Protein AF-A0A1B6H9V1-F1 (afdb_monomer)

Organism: NCBI:txid320908

Secondary structure (DSSP, 8-state):
-EEE-TTS-EEEEEE-SS-EEEEE-SS--S-SSS---EEEEEE---TTT---EEEEEETTEEEEEEE-----TTSPPS---SSS------------------------------S----TTSS-------SSTTEEEE-TT-HHHHH-S-----S----EEEESSPPPHHHHHHHHHT-TT--GGG-TTT-HHHHHHHTTEEEEE-GGGEETTEEE--STT---EEE--S--PPPPPHHHHGGGGT-GGGGTHHHHTTTTSSS---GGGGS------------S-----PPPTHHHHHHHTTSHHHHHHHHHHHHHTT-HHHHHHHHHTTHHHHHHHHHT-

pLDDT: mean 74.35, std 20.26, range [26.72, 96.31]

InterPro domains:
  IPR031570 Neurobeachin/BDCP, DUF4704 [PF15787] (231-340)
  IPR050865 BEACH Domain-Containing [PTHR13743] (9-341)

Solvent-accessible surface area (backbone atoms only — not comparable to full-atom values): 22050 Å² total; per-residue (Å²): 93,72,50,69,39,93,81,18,30,45,35,42,34,48,79,49,100,79,33,26,38,36,36,52,46,73,100,50,62,76,74,73,87,66,91,80,45,81,45,82,35,68,42,80,42,60,80,92,85,50,65,27,33,40,38,34,27,50,66,47,37,82,68,41,77,40,50,44,88,73,79,70,83,86,55,88,79,91,79,87,67,79,67,46,74,68,79,70,78,75,76,78,80,88,74,93,77,97,73,88,78,90,81,81,86,78,83,85,76,78,80,90,73,81,89,75,86,75,75,82,84,74,66,88,64,91,66,76,76,60,80,23,95,55,36,46,82,38,65,64,88,49,57,46,79,76,61,44,74,87,70,63,75,84,80,88,75,53,66,46,78,40,59,81,60,66,75,52,71,65,59,44,30,54,53,42,75,53,41,66,79,56,58,56,61,76,39,76,88,80,37,74,67,34,45,61,51,39,75,37,38,69,38,26,41,43,68,90,52,49,55,95,46,38,30,54,35,68,21,91,76,54,81,58,76,48,70,54,89,64,88,85,77,84,86,70,55,70,64,59,51,37,53,80,76,64,30,71,65,70,56,55,63,62,62,66,68,62,82,75,67,98,62,79,84,78,60,66,84,76,50,85,74,80,75,78,77,79,89,72,95,76,90,82,85,82,80,82,77,75,79,74,71,74,70,56,48,68,58,37,62,71,37,67,68,50,37,51,53,50,50,50,50,57,46,35,57,99,27,67,67,37,45,51,50,35,59,76,66,47,36,64,62,52,50,52,55,63,74,69,108

Sequence (341 aa):
EAFVSSQGALVVGVTTKKEFLAATVPDLTLLDSLWHCLDLCYMAARRPFGHNQLSVFIDGHQKLVAAMKFPALTEPFVLCTVGAAAARNYQPNQTRSDKSPSGIMERGIFPSIISQVPNYFSLPLRSSTPLDPHVKNFPPGIQDTIFGPPSSLQGQLGLICLFHEALQQHQIKTLFDAGPNCRLLFSPEDNAEMLVMNSKLVWCFAPAACWDGSCLDLAATNKFSAQALARQCHTRTIKDVINGIGGVQVLFPLLECVEGEGEGPDLSVFSPHPSTPSHTHQDMSEWAVLPSSSLSEKKLEQNPVSCMLLLLRNMLSSSPVNQEQLIKNNGIAILGALLSK

Foldseek 3Di:
DWDQFPQQWIWDWADDPFWIKIFTQPDDHNPPPDDKDWDWFWAPFDPDPGAIWIWIDILLHTRDIFRDDHDDPVDDDPDDDDQFPDPPPPPPDPDDDDDDDDDDDDPPDDPPDDDDDPPPVPDVDVDDDGRGPRMDIDGPPCCCVVRNDDDGDPDDAAKDFDFPHGDDSVVSNVVSVCPRDNPVLVVVPPDPVSVVRLVRTPFMWGLVQDDPQKTFTPRPVSPDIGGHPDDDDDDDDPLVVCVVVPALLVLVVLLVVLPPDDDAQPCVLVDPDPPDDDDDDDDDDDPPDDPDDPVSVVVLCVGSLSVSVVVSVVSPVPRVPRVVSCVVVVVVVSNVVSSVD

Structure (mmCIF, N/CA/C/O backbone):
data_AF-A0A1B6H9V1-F1
#
_entry.id   AF-A0A1B6H9V1-F1
#
loop_
_atom_site.group_PDB
_atom_site.id
_atom_site.type_symbol
_atom_site.label_atom_id
_atom_site.label_alt_id
_atom_site.label_comp_id
_atom_site.label_asym_id
_atom_site.label_entity_id
_atom_site.label_seq_id
_atom_site.pdbx_PDB_ins_code
_atom_site.Cartn_x
_atom_site.Cartn_y
_atom_site.Cartn_z
_atom_site.occupancy
_atom_site.B_iso_or_equiv
_atom_site.auth_seq_id
_atom_site.auth_comp_id
_atom_site.auth_asym_id
_atom_site.auth_atom_id
_atom_site.pdbx_PDB_model_num
ATOM 1 N N . GLU A 1 1 ? 3.918 -2.379 -15.335 1.00 82.19 1 GLU A N 1
ATOM 2 C CA . GLU A 1 1 ? 3.056 -3.304 -14.569 1.00 82.19 1 GLU A CA 1
ATOM 3 C C . GLU A 1 1 ? 3.826 -3.781 -13.346 1.00 82.19 1 GLU A C 1
ATOM 5 O O . GLU A 1 1 ? 5.038 -3.923 -13.436 1.00 82.19 1 GLU A O 1
ATOM 10 N N . ALA A 1 2 ? 3.165 -4.001 -12.215 1.00 87.69 2 ALA A N 1
ATOM 11 C CA . ALA A 1 2 ? 3.768 -4.639 -11.048 1.00 87.69 2 ALA A CA 1
ATOM 12 C C . ALA A 1 2 ? 2.708 -5.488 -10.345 1.00 87.69 2 ALA A C 1
ATOM 14 O O . ALA A 1 2 ? 1.566 -5.046 -10.215 1.00 87.69 2 ALA A O 1
ATOM 15 N N . PHE A 1 3 ? 3.061 -6.708 -9.951 1.00 87.44 3 PHE A N 1
ATOM 16 C CA . PHE A 1 3 ? 2.125 -7.663 -9.364 1.00 87.44 3 PHE A CA 1
ATOM 17 C C . PHE A 1 3 ? 2.842 -8.670 -8.463 1.00 87.44 3 PHE A C 1
ATOM 19 O O . PHE A 1 3 ? 4.041 -8.907 -8.599 1.00 87.44 3 PHE A O 1
ATOM 26 N N . VAL A 1 4 ? 2.085 -9.277 -7.552 1.00 88.94 4 VAL A N 1
ATOM 27 C CA . VAL A 1 4 ? 2.551 -10.370 -6.693 1.00 88.94 4 VAL A CA 1
ATOM 28 C C . VAL A 1 4 ? 2.153 -11.688 -7.351 1.00 88.94 4 VAL A C 1
ATOM 30 O O . VAL A 1 4 ? 0.992 -11.868 -7.716 1.00 88.94 4 VAL A O 1
ATOM 33 N N . SER A 1 5 ? 3.112 -12.588 -7.562 1.00 87.44 5 SER A N 1
ATOM 34 C CA . SER A 1 5 ? 2.848 -13.904 -8.150 1.00 87.44 5 SER A CA 1
ATOM 35 C C . SER A 1 5 ? 2.090 -14.814 -7.176 1.00 87.44 5 SER A C 1
ATOM 37 O O . SER A 1 5 ? 2.030 -14.552 -5.976 1.00 87.44 5 SER A O 1
ATOM 39 N N . SER A 1 6 ? 1.572 -15.945 -7.663 1.00 83.69 6 SER A N 1
ATOM 40 C CA . SER A 1 6 ? 0.946 -16.973 -6.811 1.00 83.69 6 SER A CA 1
ATOM 41 C C . SER A 1 6 ? 1.887 -17.562 -5.750 1.00 83.69 6 SER A C 1
ATOM 43 O O . SER A 1 6 ? 1.424 -18.155 -4.782 1.00 83.69 6 SER A O 1
ATOM 45 N N . GLN A 1 7 ? 3.201 -17.387 -5.920 1.00 85.56 7 GLN A N 1
ATOM 46 C CA . GLN A 1 7 ? 4.236 -17.793 -4.965 1.00 85.56 7 GLN A CA 1
ATOM 47 C C . GLN A 1 7 ? 4.621 -16.662 -3.996 1.00 85.56 7 GLN A C 1
ATOM 49 O O . GLN A 1 7 ? 5.533 -16.826 -3.195 1.00 85.56 7 GLN A O 1
ATOM 54 N N . GLY A 1 8 ? 3.969 -15.500 -4.088 1.00 87.38 8 GLY A N 1
ATOM 55 C CA . GLY A 1 8 ? 4.226 -14.339 -3.237 1.00 87.38 8 GLY A CA 1
ATOM 56 C C . GLY A 1 8 ? 5.397 -13.458 -3.665 1.00 87.38 8 GLY A C 1
ATOM 57 O O . GLY A 1 8 ? 5.684 -12.474 -2.988 1.00 87.38 8 GLY A O 1
ATOM 58 N N . ALA A 1 9 ? 6.052 -13.757 -4.789 1.00 90.19 9 ALA A N 1
ATOM 59 C CA . ALA A 1 9 ? 7.163 -12.951 -5.289 1.00 90.19 9 ALA A CA 1
ATOM 60 C C . ALA A 1 9 ? 6.658 -11.686 -6.000 1.00 90.19 9 ALA A C 1
ATOM 62 O O . ALA A 1 9 ? 5.747 -11.756 -6.830 1.00 90.19 9 ALA A O 1
ATOM 63 N N . LEU A 1 10 ? 7.288 -10.540 -5.731 1.00 92.38 10 LEU A N 1
ATOM 64 C CA . LEU A 1 10 ? 7.014 -9.303 -6.460 1.00 92.38 10 LEU A CA 1
ATOM 65 C C . LEU A 1 10 ? 7.661 -9.348 -7.849 1.00 92.38 10 LEU A C 1
ATOM 67 O O . LEU A 1 10 ? 8.872 -9.542 -7.987 1.00 92.38 10 LEU A O 1
ATOM 71 N N . VAL A 1 11 ? 6.851 -9.129 -8.880 1.00 91.62 11 VAL A N 1
ATOM 72 C CA . VAL A 1 11 ? 7.281 -9.052 -10.275 1.00 91.62 11 VAL A CA 1
ATOM 73 C C . VAL A 1 11 ? 6.950 -7.673 -10.826 1.00 91.62 11 VAL A C 1
ATOM 75 O O . VAL A 1 11 ? 5.813 -7.211 -10.747 1.00 91.62 11 VAL A O 1
ATOM 78 N N . VAL A 1 12 ? 7.947 -7.020 -11.417 1.00 91.88 12 VAL A N 1
ATOM 79 C CA . VAL A 1 12 ? 7.812 -5.713 -12.063 1.00 91.88 12 VAL A CA 1
ATOM 80 C C . VAL A 1 12 ? 8.065 -5.883 -13.555 1.00 91.88 12 VAL A C 1
ATOM 82 O O . VAL A 1 12 ? 9.132 -6.325 -13.975 1.00 91.88 12 VAL A O 1
ATOM 85 N N . GLY A 1 13 ? 7.055 -5.570 -14.359 1.00 88.00 13 GLY A N 1
ATOM 86 C CA . GLY A 1 13 ? 7.026 -5.812 -15.793 1.00 88.00 13 GLY A CA 1
ATOM 87 C C . GLY A 1 13 ? 6.949 -4.535 -16.625 1.00 88.00 13 GLY A C 1
ATOM 88 O O . GLY A 1 13 ? 6.154 -3.636 -16.338 1.00 88.00 13 GLY A O 1
ATOM 89 N N . VAL A 1 14 ? 7.710 -4.487 -17.714 1.00 86.62 14 VAL A N 1
ATOM 90 C CA . VAL A 1 14 ? 7.603 -3.462 -18.758 1.00 86.62 14 VAL A CA 1
ATOM 91 C C . VAL A 1 14 ? 7.238 -4.139 -20.072 1.00 86.62 14 VAL A C 1
ATOM 93 O O . VAL A 1 14 ? 7.993 -4.950 -20.608 1.00 86.62 14 VAL A O 1
ATOM 96 N N . THR A 1 15 ? 6.077 -3.775 -20.611 1.00 84.06 15 THR A N 1
ATOM 97 C CA . THR A 1 15 ? 5.590 -4.282 -21.895 1.00 84.06 15 THR A CA 1
ATOM 98 C C . THR A 1 15 ? 5.956 -3.303 -23.005 1.00 84.06 15 THR A C 1
ATOM 100 O O . THR A 1 15 ? 5.566 -2.138 -22.978 1.00 84.06 15 THR A O 1
ATOM 103 N N . THR A 1 16 ? 6.689 -3.776 -24.010 1.00 81.50 16 THR A N 1
ATOM 104 C CA . THR A 1 16 ? 6.943 -3.045 -25.257 1.00 81.50 16 THR A CA 1
ATOM 105 C C . THR A 1 16 ? 6.253 -3.750 -26.424 1.00 81.50 16 THR A C 1
ATOM 107 O O . THR A 1 16 ? 5.768 -4.872 -26.297 1.00 81.50 16 THR A O 1
ATOM 110 N N . LYS A 1 17 ? 6.259 -3.132 -27.613 1.00 80.19 17 LYS A N 1
ATOM 111 C CA . LYS A 1 17 ? 5.736 -3.773 -28.835 1.00 80.19 17 LYS A CA 1
ATOM 112 C C . LYS A 1 17 ? 6.459 -5.077 -29.202 1.00 80.19 17 LYS A C 1
ATOM 114 O O . LYS A 1 17 ? 5.898 -5.880 -29.936 1.00 80.19 17 LYS A O 1
ATOM 119 N N . LYS A 1 18 ? 7.716 -5.246 -28.775 1.00 83.75 18 LYS A N 1
ATOM 120 C CA . LYS A 1 18 ? 8.582 -6.360 -29.198 1.00 83.75 18 LYS A CA 1
ATOM 121 C C . LYS A 1 18 ? 8.752 -7.427 -28.126 1.00 83.75 18 LYS A C 1
ATOM 123 O O . LYS A 1 18 ? 8.918 -8.592 -28.462 1.00 83.75 18 LYS A O 1
ATOM 128 N N . GLU A 1 19 ? 8.736 -7.026 -26.863 1.00 86.62 19 GLU A N 1
ATOM 129 C CA . GLU A 1 19 ? 9.067 -7.891 -25.735 1.00 86.62 19 GLU A CA 1
ATOM 130 C C . GLU A 1 19 ? 8.386 -7.418 -24.452 1.00 86.62 19 GLU A C 1
ATOM 132 O O . GLU A 1 19 ? 8.126 -6.224 -24.266 1.00 86.62 19 GLU A O 1
ATOM 137 N N . PHE A 1 20 ? 8.130 -8.375 -23.570 1.00 86.12 20 PHE A N 1
ATOM 138 C CA . PHE A 1 20 ? 7.791 -8.167 -22.176 1.00 86.12 20 PHE A CA 1
ATOM 139 C C . PHE A 1 20 ? 9.028 -8.452 -21.327 1.00 86.12 20 PHE A C 1
ATOM 141 O O . PHE A 1 20 ? 9.569 -9.557 -21.352 1.00 86.12 20 PHE A O 1
ATOM 148 N N . LEU A 1 21 ? 9.484 -7.445 -20.593 1.00 89.94 21 LEU A N 1
ATOM 149 C CA . LEU A 1 21 ? 10.627 -7.538 -19.696 1.00 89.94 21 LEU A CA 1
ATOM 150 C C . LEU A 1 21 ? 10.084 -7.680 -18.280 1.00 89.94 21 LEU A C 1
ATOM 152 O O . LEU A 1 21 ? 9.335 -6.808 -17.846 1.00 89.94 21 LEU A O 1
ATOM 156 N N . ALA A 1 22 ? 10.455 -8.734 -17.560 1.00 91.38 22 ALA A N 1
ATOM 157 C CA . ALA A 1 22 ? 10.004 -8.954 -16.189 1.00 91.38 22 ALA A CA 1
ATOM 158 C C . ALA A 1 22 ? 11.192 -9.070 -15.239 1.00 91.38 22 ALA A C 1
ATOM 160 O O . ALA A 1 22 ? 12.050 -9.933 -15.421 1.00 91.38 22 ALA A O 1
ATOM 161 N N . ALA A 1 23 ? 11.215 -8.207 -14.229 1.00 93.00 23 ALA A N 1
ATOM 162 C CA . ALA A 1 23 ? 12.141 -8.248 -13.113 1.00 93.00 23 ALA A CA 1
ATOM 163 C C . ALA A 1 23 ? 11.458 -8.936 -11.924 1.00 93.00 23 ALA A C 1
ATOM 165 O O . ALA A 1 23 ? 10.386 -8.502 -11.501 1.00 93.00 23 ALA A O 1
ATOM 166 N N . THR A 1 24 ? 12.053 -10.000 -11.391 1.00 92.19 24 THR A N 1
ATOM 167 C CA . THR A 1 24 ? 11.531 -10.699 -10.204 1.00 92.19 24 THR A CA 1
ATOM 168 C C . THR A 1 24 ? 12.405 -10.375 -9.001 1.00 92.19 24 THR A C 1
ATOM 170 O O . THR A 1 24 ? 13.619 -10.562 -9.061 1.00 92.19 24 THR A O 1
ATOM 173 N N . VAL A 1 25 ? 11.797 -9.885 -7.918 1.00 93.00 25 VAL A N 1
ATOM 174 C CA . VAL A 1 25 ? 12.517 -9.611 -6.669 1.00 93.00 25 VAL A CA 1
ATOM 175 C C . VAL A 1 25 ? 12.887 -10.944 -6.002 1.00 93.00 25 VAL A C 1
ATOM 177 O O . VAL A 1 25 ? 11.992 -11.767 -5.796 1.00 93.00 25 VAL A O 1
ATOM 180 N N . PRO A 1 26 ? 14.174 -11.191 -5.698 1.00 88.00 26 PRO A N 1
ATOM 181 C CA . PRO A 1 26 ? 14.613 -12.443 -5.089 1.00 88.00 26 PRO A CA 1
ATOM 182 C C . PRO A 1 26 ? 14.252 -12.521 -3.597 1.00 88.00 26 PRO A C 1
ATOM 184 O O . PRO A 1 26 ? 14.120 -11.499 -2.925 1.00 88.00 26 PRO A O 1
ATOM 187 N N . ASP A 1 27 ? 14.135 -13.753 -3.094 1.00 81.12 27 ASP A N 1
ATOM 188 C CA . ASP A 1 27 ? 14.159 -14.112 -1.666 1.00 81.12 27 ASP A CA 1
ATOM 189 C C . ASP A 1 27 ? 13.164 -13.375 -0.744 1.00 81.12 27 ASP A C 1
ATOM 191 O O . ASP A 1 27 ? 13.419 -13.208 0.450 1.00 81.12 27 ASP A O 1
ATOM 195 N N . LEU A 1 28 ? 12.003 -12.960 -1.270 1.00 80.56 28 LEU A N 1
ATOM 196 C CA . LEU A 1 28 ? 10.928 -12.348 -0.484 1.00 80.56 28 LEU A CA 1
ATOM 197 C C . LEU A 1 28 ? 9.540 -12.844 -0.910 1.00 80.56 28 LEU A C 1
ATOM 199 O O . LEU A 1 28 ? 9.210 -12.864 -2.096 1.00 80.56 28 LEU A O 1
ATOM 203 N N . THR A 1 29 ? 8.711 -13.174 0.084 1.00 88.06 29 THR A N 1
ATOM 204 C CA . THR A 1 29 ? 7.291 -13.512 -0.074 1.00 88.06 29 THR A CA 1
ATOM 205 C C . THR A 1 29 ? 6.423 -12.454 0.598 1.00 88.06 29 THR A C 1
ATOM 207 O O . THR A 1 29 ? 6.485 -12.292 1.809 1.00 88.06 29 THR A O 1
ATOM 210 N N . LEU A 1 30 ? 5.575 -11.785 -0.183 1.00 88.69 30 LEU A N 1
ATOM 211 C CA . LEU A 1 30 ? 4.613 -10.781 0.296 1.00 88.69 30 LEU A CA 1
ATOM 212 C C . LEU A 1 30 ? 3.275 -11.394 0.760 1.00 88.69 30 LEU A C 1
ATOM 214 O O . LEU A 1 30 ? 2.311 -10.674 1.004 1.00 88.69 30 LEU A O 1
ATOM 218 N N . LEU A 1 31 ? 3.177 -12.727 0.827 1.00 86.94 31 LEU A N 1
ATOM 219 C CA . LEU A 1 31 ? 1.986 -13.456 1.292 1.00 86.94 31 LEU A CA 1
ATOM 220 C C . LEU A 1 31 ? 2.117 -13.889 2.762 1.00 86.94 31 LEU A C 1
ATOM 222 O O . LEU A 1 31 ? 1.724 -14.992 3.132 1.00 86.94 31 LEU A O 1
ATOM 226 N N . ASP A 1 32 ? 2.694 -13.034 3.600 1.00 89.38 32 ASP A N 1
ATOM 227 C CA . ASP A 1 32 ? 2.945 -13.288 5.024 1.00 89.38 32 ASP A CA 1
ATOM 228 C C . ASP A 1 32 ? 1.884 -12.665 5.957 1.00 89.38 32 ASP A C 1
ATOM 230 O O . ASP A 1 32 ? 1.962 -12.802 7.176 1.00 89.38 32 ASP A O 1
ATOM 234 N N . SER A 1 33 ? 0.846 -12.041 5.387 1.00 86.38 33 SER A N 1
ATOM 235 C CA . SER A 1 33 ? -0.219 -11.321 6.109 1.00 86.38 33 SER A CA 1
ATOM 236 C C . SER A 1 33 ? 0.259 -10.098 6.902 1.00 86.38 33 SER A C 1
ATOM 238 O O . SER A 1 33 ? -0.464 -9.620 7.779 1.00 86.38 33 SER A O 1
ATOM 240 N N . LEU A 1 34 ? 1.446 -9.573 6.594 1.00 88.62 34 LEU A N 1
ATOM 241 C CA . LEU A 1 34 ? 1.955 -8.335 7.166 1.00 88.62 34 LEU A CA 1
ATOM 242 C C . LEU A 1 34 ? 1.677 -7.147 6.240 1.00 88.62 34 LEU A C 1
ATOM 244 O O . LEU A 1 34 ? 1.307 -7.281 5.071 1.00 88.62 34 LEU A O 1
ATOM 248 N N . TRP A 1 35 ? 1.807 -5.946 6.799 1.00 89.44 35 TRP A N 1
ATOM 249 C CA . TRP A 1 35 ? 1.794 -4.735 5.993 1.00 89.44 35 TRP A CA 1
ATOM 250 C C . TRP A 1 35 ? 3.161 -4.547 5.336 1.00 89.44 35 TRP A C 1
ATOM 252 O O . TRP A 1 35 ? 4.176 -4.599 6.028 1.00 89.44 35 TRP A O 1
ATOM 262 N N . HIS A 1 36 ? 3.152 -4.253 4.035 1.00 92.12 36 HIS A N 1
ATOM 263 C CA . HIS A 1 36 ? 4.350 -3.898 3.286 1.00 92.12 36 HIS A CA 1
ATOM 264 C C . HIS A 1 36 ? 4.186 -2.574 2.547 1.00 92.12 36 HIS A C 1
ATOM 266 O O . HIS A 1 36 ? 3.118 -2.269 2.006 1.00 92.12 36 HIS A O 1
ATOM 272 N N . CYS A 1 37 ? 5.279 -1.822 2.463 1.00 93.69 37 CYS A N 1
ATOM 273 C CA . CYS A 1 37 ? 5.398 -0.638 1.620 1.00 93.69 37 CYS A CA 1
ATOM 274 C C . CYS A 1 37 ? 6.232 -0.972 0.381 1.00 93.69 37 CYS A C 1
ATOM 276 O O . CYS A 1 37 ? 7.333 -1.509 0.511 1.00 93.69 37 CYS A O 1
ATOM 278 N N . LEU A 1 38 ? 5.701 -0.687 -0.811 1.00 93.88 38 LEU A N 1
ATOM 279 C CA . LEU A 1 38 ? 6.346 -1.000 -2.087 1.00 93.88 38 LEU A CA 1
ATOM 280 C C . LEU A 1 38 ? 6.638 0.286 -2.863 1.00 93.88 38 LEU A C 1
ATOM 282 O O . LEU A 1 38 ? 5.704 0.972 -3.279 1.00 93.88 38 LEU A O 1
ATOM 286 N N . ASP A 1 39 ? 7.913 0.543 -3.155 1.00 94.69 39 ASP A N 1
ATOM 287 C CA . ASP A 1 39 ? 8.344 1.692 -3.954 1.00 94.69 39 ASP A CA 1
ATOM 288 C C . ASP A 1 39 ? 9.104 1.233 -5.201 1.00 94.69 39 ASP A C 1
ATOM 290 O O . ASP A 1 39 ? 10.119 0.533 -5.130 1.00 94.69 39 ASP A O 1
ATOM 294 N N . LEU A 1 40 ? 8.614 1.645 -6.373 1.00 94.50 40 LEU A N 1
ATOM 295 C CA . LEU A 1 40 ? 9.167 1.274 -7.676 1.00 94.50 40 LEU A CA 1
ATOM 296 C C . LEU A 1 40 ? 9.745 2.509 -8.367 1.00 94.50 40 LEU A C 1
ATOM 298 O O . LEU A 1 40 ? 9.012 3.322 -8.929 1.00 94.50 40 LEU A O 1
ATOM 302 N N . CYS A 1 41 ? 11.069 2.642 -8.350 1.00 93.81 41 CYS A N 1
ATOM 303 C CA . CYS A 1 41 ? 11.768 3.780 -8.937 1.00 93.81 41 CYS A CA 1
ATOM 304 C C . CYS A 1 41 ? 12.347 3.426 -10.308 1.00 93.81 41 CYS A C 1
ATOM 306 O O . CYS A 1 41 ? 13.236 2.584 -10.432 1.00 93.81 41 CYS A O 1
ATOM 308 N N . TYR A 1 42 ? 11.886 4.126 -11.337 1.00 91.31 42 TYR A N 1
ATOM 309 C CA . TYR A 1 42 ? 12.412 4.026 -12.695 1.00 91.31 42 TYR A CA 1
ATOM 310 C C . TYR A 1 42 ? 13.346 5.206 -12.968 1.00 91.31 42 TYR A C 1
ATOM 312 O O . TYR A 1 42 ? 12.922 6.360 -12.974 1.00 91.31 42 TYR A O 1
ATOM 320 N N . MET A 1 43 ? 14.620 4.924 -13.224 1.00 89.62 43 MET A N 1
ATOM 321 C CA . MET A 1 43 ? 15.632 5.931 -13.532 1.00 89.62 43 MET A CA 1
ATOM 322 C C . MET A 1 43 ? 16.093 5.814 -14.983 1.00 89.62 43 MET A C 1
ATOM 324 O O . MET A 1 43 ? 16.546 4.761 -15.436 1.00 89.62 43 MET A O 1
ATOM 328 N N . ALA A 1 44 ? 15.992 6.919 -15.721 1.00 86.81 44 ALA A N 1
ATOM 329 C CA . ALA A 1 44 ? 16.514 6.998 -17.078 1.00 86.81 44 ALA A CA 1
ATOM 330 C C . ALA A 1 44 ? 18.053 7.009 -17.082 1.00 86.81 44 ALA A C 1
ATOM 332 O O . ALA A 1 44 ? 18.700 7.590 -16.209 1.00 86.81 44 ALA A O 1
ATOM 333 N N . ALA A 1 45 ? 18.639 6.401 -18.109 1.00 83.88 45 ALA A N 1
ATOM 334 C CA . ALA A 1 45 ? 20.073 6.376 -18.337 1.00 83.88 45 ALA A CA 1
ATOM 335 C C . ALA A 1 45 ? 20.679 7.784 -18.429 1.00 83.88 45 ALA A C 1
ATOM 337 O O . ALA A 1 45 ? 20.205 8.635 -19.190 1.00 83.88 45 ALA A O 1
ATOM 338 N N . ARG A 1 46 ? 21.826 7.991 -17.771 1.00 80.50 46 ARG A N 1
ATOM 339 C CA . ARG A 1 46 ? 22.704 9.126 -18.081 1.00 80.50 46 ARG A CA 1
ATOM 340 C C . ARG A 1 46 ? 23.444 8.835 -19.386 1.00 80.50 46 ARG A C 1
ATOM 342 O O . ARG A 1 46 ? 24.252 7.910 -19.471 1.00 80.50 46 ARG A O 1
ATOM 349 N N . ARG A 1 47 ? 23.132 9.599 -20.432 1.00 77.69 47 ARG A N 1
ATOM 350 C CA . ARG A 1 47 ? 23.785 9.470 -21.743 1.00 77.69 47 ARG A CA 1
ATOM 351 C C . ARG A 1 47 ? 25.267 9.870 -21.653 1.00 77.69 47 ARG A C 1
ATOM 353 O O . ARG A 1 47 ? 25.588 10.755 -20.862 1.00 77.69 47 ARG A O 1
ATOM 360 N N . PRO A 1 48 ? 26.159 9.274 -22.468 1.00 69.38 48 PRO A N 1
ATOM 361 C CA . PRO A 1 48 ? 25.867 8.351 -23.574 1.00 69.38 48 PRO A CA 1
ATOM 362 C C . PRO A 1 48 ? 25.985 6.849 -23.246 1.00 69.38 48 PRO A C 1
ATOM 364 O O . PRO A 1 48 ? 25.522 6.045 -24.047 1.00 69.38 48 PRO A O 1
ATOM 367 N N . PHE A 1 49 ? 26.549 6.458 -22.099 1.00 69.75 49 PHE A N 1
ATOM 368 C CA . PHE A 1 49 ? 26.875 5.048 -21.801 1.00 69.75 49 PHE A CA 1
ATOM 369 C C . PHE A 1 49 ? 25.996 4.388 -20.725 1.00 69.75 49 PHE A C 1
ATOM 371 O O . PHE A 1 49 ? 26.210 3.228 -20.390 1.00 69.75 49 PHE A O 1
ATOM 378 N N . GLY A 1 50 ? 25.021 5.105 -20.161 1.00 75.44 50 GLY A N 1
ATOM 379 C CA . GLY A 1 50 ? 24.141 4.562 -19.128 1.00 75.44 50 GLY A CA 1
ATOM 380 C C . GLY A 1 50 ? 23.068 3.614 -19.668 1.00 75.44 50 GLY A C 1
ATOM 381 O O . GLY A 1 50 ? 22.601 3.741 -20.803 1.00 75.44 50 GLY A O 1
ATOM 382 N N . HIS A 1 51 ? 22.616 2.709 -18.805 1.00 83.31 51 HIS A N 1
ATOM 383 C CA . HIS A 1 51 ? 21.383 1.952 -18.993 1.00 83.31 51 HIS A CA 1
ATOM 384 C C . HIS A 1 51 ? 20.285 2.496 -18.085 1.00 83.31 51 HIS A C 1
ATOM 386 O O . HIS A 1 51 ? 20.556 3.098 -17.046 1.00 83.31 51 HIS A O 1
ATOM 392 N N . ASN A 1 52 ? 19.041 2.306 -18.511 1.00 90.31 52 ASN A N 1
ATOM 393 C CA . ASN A 1 52 ? 17.891 2.574 -17.667 1.00 90.31 52 ASN A CA 1
ATOM 394 C C . ASN A 1 52 ? 17.891 1.573 -16.507 1.00 90.31 52 ASN A C 1
ATOM 396 O O . ASN A 1 52 ? 18.267 0.408 -16.675 1.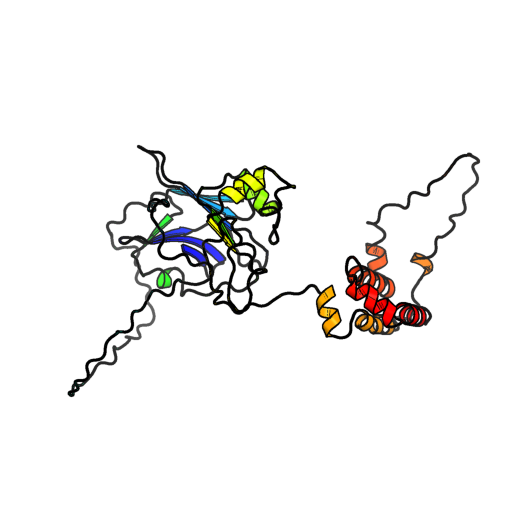00 90.31 52 ASN A O 1
ATOM 400 N N . GLN A 1 53 ? 17.491 2.041 -15.334 1.00 92.12 53 GLN A N 1
ATOM 401 C CA . GLN A 1 53 ? 17.585 1.288 -14.094 1.00 92.12 53 GLN A CA 1
ATOM 402 C C . GLN A 1 53 ? 16.227 1.249 -13.406 1.00 92.12 53 GLN A C 1
ATOM 404 O O . GLN A 1 53 ? 15.562 2.274 -13.266 1.00 92.12 53 GLN A O 1
ATOM 409 N N . LEU A 1 54 ? 15.829 0.056 -12.982 1.00 93.44 54 LEU A N 1
ATOM 410 C CA . LEU A 1 54 ? 14.722 -0.164 -12.066 1.00 93.44 54 LEU A CA 1
ATOM 411 C C . LEU A 1 54 ? 15.307 -0.417 -10.677 1.00 93.44 54 LEU A C 1
ATOM 413 O O . LEU A 1 54 ? 16.107 -1.338 -10.517 1.00 93.44 54 LEU A O 1
ATOM 417 N N . SER A 1 55 ? 14.876 0.359 -9.690 1.00 95.12 55 SER A N 1
ATOM 418 C CA . SER A 1 55 ? 15.150 0.102 -8.278 1.00 95.12 55 SER A CA 1
ATOM 419 C C . SER A 1 55 ? 13.844 -0.208 -7.559 1.00 95.12 55 SER A C 1
ATOM 421 O O . SER A 1 55 ? 12.879 0.550 -7.664 1.00 95.12 55 SER A O 1
ATOM 423 N N . VAL A 1 56 ? 13.814 -1.326 -6.842 1.00 95.81 56 VAL A N 1
ATOM 424 C CA . VAL A 1 56 ? 12.664 -1.777 -6.054 1.00 95.81 56 VAL A CA 1
ATOM 425 C C . VAL A 1 56 ? 13.029 -1.711 -4.585 1.00 95.81 56 VAL A C 1
ATOM 427 O O . VAL A 1 56 ? 14.016 -2.323 -4.157 1.00 95.81 56 VAL A O 1
ATOM 430 N N . PHE A 1 57 ? 12.210 -1.002 -3.822 1.00 96.31 57 PHE A N 1
ATOM 431 C CA . PHE A 1 57 ? 12.322 -0.919 -2.378 1.00 96.31 57 PHE A CA 1
ATOM 432 C C . PHE A 1 57 ? 11.102 -1.569 -1.750 1.00 96.31 57 PHE A C 1
ATOM 434 O O . PHE A 1 57 ? 9.979 -1.418 -2.235 1.00 96.31 57 PHE A O 1
ATOM 441 N N . ILE A 1 58 ? 11.357 -2.336 -0.699 1.00 95.25 58 ILE A N 1
ATOM 442 C CA . ILE A 1 58 ? 10.325 -2.977 0.100 1.00 95.25 58 ILE A CA 1
ATOM 443 C C . ILE A 1 58 ? 10.629 -2.650 1.548 1.00 95.25 58 ILE A C 1
ATOM 445 O O . ILE A 1 58 ? 11.755 -2.863 2.011 1.00 95.25 58 ILE A O 1
ATOM 449 N N . ASP A 1 59 ? 9.636 -2.089 2.225 1.00 94.69 59 ASP A N 1
ATOM 450 C CA . ASP A 1 59 ? 9.714 -1.673 3.622 1.00 94.69 59 ASP A CA 1
ATOM 451 C C . ASP A 1 59 ? 10.887 -0.717 3.873 1.00 94.69 59 ASP A C 1
ATOM 453 O O . ASP A 1 59 ? 11.710 -0.911 4.767 1.00 94.69 59 ASP A O 1
ATOM 457 N N . GLY A 1 60 ? 11.042 0.267 2.981 1.00 93.81 60 GLY A N 1
ATOM 458 C CA . GLY A 1 60 ? 12.120 1.253 3.030 1.00 93.81 60 GLY A CA 1
ATOM 459 C C . GLY A 1 60 ? 13.503 0.733 2.611 1.00 93.81 60 GLY A C 1
ATOM 460 O O . GLY A 1 60 ? 14.448 1.516 2.542 1.00 93.81 60 GLY A O 1
ATOM 461 N N . HIS A 1 61 ? 13.662 -0.559 2.306 1.00 94.44 61 HIS A N 1
ATOM 462 C CA . HIS A 1 61 ? 14.953 -1.169 1.977 1.00 94.44 61 HIS A CA 1
ATOM 463 C C . HIS A 1 61 ? 15.053 -1.538 0.499 1.00 94.44 61 HIS A C 1
ATOM 465 O O . HIS A 1 61 ? 14.158 -2.170 -0.053 1.00 94.44 61 HIS A O 1
ATOM 471 N N . GLN A 1 62 ? 16.184 -1.226 -0.136 1.00 95.19 62 GLN A N 1
ATOM 472 C CA . GLN A 1 62 ? 16.432 -1.601 -1.528 1.00 95.19 62 GLN A CA 1
ATOM 473 C C . GLN A 1 62 ? 16.597 -3.121 -1.655 1.00 95.19 62 GLN A C 1
ATOM 475 O O . GLN A 1 62 ? 17.553 -3.685 -1.123 1.00 95.19 62 GLN A O 1
ATOM 480 N N . LYS A 1 63 ? 15.678 -3.783 -2.365 1.00 95.19 63 LYS A N 1
ATOM 481 C CA . LYS A 1 63 ? 15.685 -5.243 -2.572 1.00 95.19 63 LYS A CA 1
ATOM 482 C C . LYS A 1 63 ? 16.157 -5.654 -3.958 1.00 95.19 63 LYS A C 1
ATOM 484 O O . LYS A 1 63 ? 16.699 -6.741 -4.116 1.00 95.19 63 LYS A O 1
ATOM 489 N N . LEU A 1 64 ? 15.969 -4.797 -4.958 1.00 94.88 64 LEU A N 1
ATOM 490 C CA . LEU A 1 64 ? 16.419 -5.066 -6.318 1.00 94.88 64 LEU A CA 1
ATOM 491 C C . LEU A 1 64 ? 16.905 -3.783 -6.977 1.00 94.88 64 LEU A C 1
ATOM 493 O O . LEU A 1 64 ? 16.267 -2.738 -6.869 1.00 94.88 64 LEU A O 1
ATOM 497 N N . VAL A 1 65 ? 18.012 -3.894 -7.701 1.00 94.44 65 VAL A N 1
ATOM 498 C CA . VAL A 1 65 ? 18.457 -2.907 -8.679 1.00 94.44 65 VAL A CA 1
ATOM 499 C C . VAL A 1 65 ? 18.774 -3.671 -9.943 1.00 94.44 65 VAL A C 1
ATOM 501 O O . VAL A 1 65 ? 19.633 -4.546 -9.917 1.00 94.44 65 VAL A O 1
ATOM 504 N N . ALA A 1 66 ? 18.074 -3.351 -11.025 1.00 93.31 66 ALA A N 1
ATOM 505 C CA . ALA A 1 66 ? 18.214 -4.067 -12.278 1.00 93.31 66 ALA A CA 1
ATOM 506 C C . ALA A 1 66 ? 18.354 -3.113 -13.462 1.00 93.31 66 ALA A C 1
ATOM 508 O O . ALA A 1 66 ? 17.608 -2.135 -13.589 1.00 93.31 66 ALA A O 1
ATOM 509 N N . ALA A 1 67 ? 19.286 -3.419 -14.364 1.00 91.81 67 ALA A N 1
ATOM 510 C CA . ALA A 1 67 ? 19.354 -2.754 -15.659 1.00 91.81 67 ALA A CA 1
ATOM 511 C C . ALA A 1 67 ? 18.209 -3.262 -16.551 1.00 91.81 67 ALA A C 1
ATOM 513 O O . ALA A 1 67 ? 18.174 -4.427 -16.946 1.00 91.81 67 ALA A O 1
ATOM 514 N N . MET A 1 68 ? 17.260 -2.387 -16.886 1.00 88.12 68 MET A N 1
ATOM 515 C CA . MET A 1 68 ? 16.050 -2.761 -17.619 1.00 88.12 68 MET A CA 1
ATOM 516 C C . MET A 1 68 ? 15.759 -1.742 -18.710 1.00 88.12 68 MET A C 1
ATOM 518 O O . MET A 1 68 ? 15.813 -0.539 -18.485 1.00 88.12 68 MET A O 1
ATOM 522 N N . LYS A 1 69 ? 15.418 -2.209 -19.912 1.00 87.38 69 LYS A N 1
ATOM 523 C CA . LYS A 1 69 ? 15.011 -1.316 -21.000 1.00 87.38 69 LYS A CA 1
ATOM 524 C C . LYS A 1 69 ? 13.567 -0.874 -20.781 1.00 87.38 69 LYS A C 1
ATOM 526 O O . LYS A 1 69 ? 12.672 -1.700 -20.684 1.00 87.38 69 LYS A O 1
ATOM 531 N N . PHE A 1 70 ? 13.325 0.427 -20.760 1.00 85.19 70 PHE A N 1
ATOM 532 C CA . PHE A 1 70 ? 11.971 0.977 -20.765 1.00 85.19 70 PHE A CA 1
ATOM 533 C C . PHE A 1 70 ? 11.939 2.323 -21.497 1.00 85.19 70 PHE A C 1
ATOM 535 O O . PHE A 1 70 ? 12.978 2.982 -21.578 1.00 85.19 70 PHE A O 1
ATOM 542 N N . PRO A 1 71 ? 10.796 2.726 -22.080 1.00 80.75 71 PRO A N 1
ATOM 543 C CA . PRO A 1 71 ? 10.648 4.035 -22.714 1.00 80.75 71 PRO A CA 1
ATOM 544 C C . PRO A 1 71 ? 10.910 5.189 -21.742 1.00 80.75 71 PRO A C 1
ATOM 546 O O . PRO A 1 71 ? 10.862 5.017 -20.525 1.00 80.75 71 PRO A O 1
ATOM 549 N N . ALA A 1 72 ? 11.175 6.382 -22.273 1.00 78.12 72 ALA A N 1
ATOM 550 C CA . ALA A 1 72 ? 11.302 7.562 -21.429 1.00 78.12 72 ALA A CA 1
ATOM 551 C C . ALA A 1 72 ? 9.957 7.862 -20.749 1.00 78.12 72 ALA A C 1
ATOM 553 O O . ALA A 1 72 ? 8.941 8.020 -21.418 1.00 78.12 72 ALA A O 1
ATOM 554 N N . LEU A 1 73 ? 9.966 7.998 -19.422 1.00 73.88 73 LEU A N 1
ATOM 555 C CA . LEU A 1 73 ? 8.771 8.333 -18.634 1.00 73.88 73 LEU A CA 1
ATOM 556 C C . LEU A 1 73 ? 8.286 9.779 -18.827 1.00 73.88 73 LEU A C 1
ATOM 558 O O . LEU A 1 73 ? 7.288 10.180 -18.244 1.00 73.88 73 LEU A O 1
ATOM 562 N N . THR A 1 74 ? 8.992 10.565 -19.640 1.00 71.31 74 THR A N 1
ATOM 563 C CA . THR A 1 74 ? 8.545 11.884 -20.099 1.00 71.31 74 THR A CA 1
ATOM 564 C C . THR A 1 74 ? 7.502 11.793 -21.214 1.00 71.31 74 THR A C 1
ATOM 566 O O . THR A 1 74 ? 6.907 12.807 -21.569 1.00 71.31 74 THR A O 1
ATOM 569 N N . GLU A 1 75 ? 7.305 10.614 -21.812 1.00 71.88 75 GLU A N 1
ATOM 570 C CA . GLU A 1 75 ? 6.228 10.395 -22.777 1.00 71.88 75 GLU A CA 1
ATOM 571 C C . GLU A 1 75 ? 4.875 10.270 -22.053 1.00 71.88 75 GLU A C 1
ATOM 573 O O . GLU A 1 75 ? 4.805 9.679 -20.975 1.00 71.88 75 GLU A O 1
ATOM 578 N N . PRO A 1 76 ? 3.784 10.817 -22.618 1.00 68.62 76 PRO A N 1
ATOM 579 C CA . PRO A 1 76 ? 2.475 10.777 -21.980 1.00 68.62 76 PRO A CA 1
ATOM 580 C C . PRO A 1 76 ? 1.961 9.338 -21.845 1.00 68.62 76 PRO A C 1
ATOM 582 O O . PRO A 1 76 ? 1.933 8.573 -22.811 1.00 68.62 76 PRO A O 1
ATOM 585 N N . PHE A 1 77 ? 1.496 8.983 -20.648 1.00 66.25 77 PHE A N 1
ATOM 586 C CA . PHE A 1 77 ? 0.851 7.698 -20.387 1.00 66.25 77 PHE A CA 1
ATOM 587 C C . PHE A 1 77 ? -0.622 7.750 -20.797 1.00 66.25 77 PHE A C 1
ATOM 589 O O . PHE A 1 77 ? -1.327 8.704 -20.476 1.00 66.25 77 PHE A O 1
ATOM 596 N N . VAL A 1 78 ? -1.105 6.704 -21.470 1.00 65.88 78 VAL A N 1
ATOM 597 C CA . VAL A 1 78 ? -2.528 6.580 -21.839 1.00 65.88 78 VAL A CA 1
ATOM 598 C C . VAL A 1 78 ? -3.344 5.924 -20.717 1.00 65.88 78 VAL A C 1
ATOM 600 O O . VAL A 1 78 ? -4.513 6.247 -20.539 1.00 65.88 78 VAL A O 1
ATOM 603 N N . LEU A 1 79 ? -2.741 5.004 -19.954 1.00 67.62 79 LEU A N 1
ATOM 604 C CA . LEU A 1 79 ? -3.405 4.241 -18.895 1.00 67.62 79 LEU A CA 1
ATOM 605 C C . LEU A 1 79 ? -2.384 3.769 -17.848 1.00 67.62 79 LEU A C 1
ATOM 607 O O . LEU A 1 79 ? -1.328 3.251 -18.209 1.00 67.62 79 LEU A O 1
ATOM 611 N N . CYS A 1 80 ? -2.726 3.894 -16.565 1.00 71.19 80 CYS A N 1
ATOM 612 C CA . CYS A 1 80 ? -1.995 3.307 -15.442 1.00 71.19 80 CYS A CA 1
ATOM 613 C C . CYS A 1 80 ? -2.995 2.574 -14.540 1.00 71.19 80 CYS A C 1
ATOM 615 O O . CYS A 1 80 ? -3.993 3.164 -14.133 1.00 71.19 80 CYS A O 1
ATOM 617 N N . THR A 1 81 ? -2.757 1.294 -14.249 1.00 70.88 81 THR A N 1
ATOM 618 C CA . THR A 1 81 ? -3.630 0.488 -13.383 1.00 70.88 81 THR A CA 1
ATOM 619 C C . THR A 1 81 ? -2.853 -0.068 -12.199 1.00 70.88 81 THR A C 1
ATOM 621 O O . THR A 1 81 ? -1.733 -0.554 -12.355 1.00 70.88 81 THR A O 1
ATOM 624 N N . VAL A 1 82 ? -3.469 -0.028 -11.017 1.00 71.88 82 VAL A N 1
ATOM 625 C CA . VAL A 1 82 ? -2.919 -0.568 -9.766 1.00 71.88 82 VAL A CA 1
ATOM 626 C C . VAL A 1 82 ? -3.945 -1.526 -9.163 1.00 71.88 82 VAL A C 1
ATOM 628 O O . VAL A 1 82 ? -5.122 -1.193 -9.078 1.00 71.88 82 VAL A O 1
ATOM 631 N N . GLY A 1 83 ? -3.523 -2.735 -8.780 1.00 64.00 83 GLY A N 1
ATOM 632 C CA . GLY A 1 83 ? -4.390 -3.726 -8.119 1.00 64.00 83 GLY A CA 1
ATOM 633 C C . GLY A 1 83 ? -5.411 -4.442 -9.018 1.00 64.00 83 GLY A C 1
ATOM 634 O O . GLY A 1 83 ? -6.110 -5.342 -8.551 1.00 64.00 83 GLY A O 1
ATOM 635 N N . ALA A 1 84 ? -5.479 -4.091 -10.303 1.00 62.25 84 ALA A N 1
ATOM 636 C CA . ALA A 1 84 ? -6.264 -4.783 -11.317 1.00 62.25 84 ALA A CA 1
ATOM 637 C C . ALA A 1 84 ? -5.499 -4.817 -12.644 1.00 62.25 84 ALA A C 1
ATOM 639 O O . ALA A 1 84 ? -4.740 -3.893 -12.962 1.00 62.25 84 ALA A O 1
ATOM 640 N N . ALA A 1 85 ? -5.720 -5.870 -13.434 1.00 62.34 85 ALA A N 1
ATOM 641 C CA . ALA A 1 85 ? -5.278 -5.864 -14.818 1.00 62.34 85 ALA A CA 1
ATOM 642 C C . ALA A 1 85 ? -5.982 -4.721 -15.549 1.00 62.34 85 ALA A C 1
ATOM 644 O O . ALA A 1 85 ? -7.199 -4.555 -15.425 1.00 62.34 85 ALA A O 1
ATOM 645 N N . ALA A 1 86 ? -5.225 -3.957 -16.338 1.00 59.34 86 ALA A N 1
ATOM 646 C CA . ALA A 1 86 ? -5.828 -3.134 -17.368 1.00 59.34 86 ALA A CA 1
ATOM 647 C C . ALA A 1 86 ? -6.772 -4.037 -18.157 1.00 59.34 86 ALA A C 1
ATOM 649 O O . ALA A 1 86 ? -6.341 -5.089 -18.640 1.00 59.34 86 ALA A O 1
ATOM 650 N N . ALA A 1 87 ? -8.050 -3.658 -18.244 1.00 55.34 87 ALA A N 1
ATOM 651 C CA . ALA A 1 87 ? -8.960 -4.274 -19.188 1.00 55.34 87 ALA A CA 1
ATOM 652 C C . ALA A 1 87 ? -8.318 -4.058 -20.556 1.00 55.34 87 ALA A C 1
ATOM 654 O O . ALA A 1 87 ? -8.415 -2.980 -21.143 1.00 55.34 87 ALA A O 1
ATOM 655 N N . ARG A 1 88 ? -7.538 -5.045 -21.018 1.00 57.28 88 ARG A N 1
ATOM 656 C CA . ARG A 1 88 ? -7.006 -5.056 -22.372 1.00 57.28 88 ARG A CA 1
ATOM 657 C C . ARG A 1 88 ? -8.275 -4.981 -23.187 1.00 57.28 88 ARG A C 1
ATOM 659 O O . ARG A 1 88 ? -9.079 -5.903 -23.082 1.00 57.28 88 ARG A O 1
ATOM 666 N N . ASN A 1 89 ? -8.518 -3.854 -23.851 1.00 37.84 89 ASN A N 1
ATOM 667 C CA . ASN A 1 89 ? -9.702 -3.666 -24.670 1.00 37.84 89 ASN A CA 1
ATOM 668 C C . ASN A 1 89 ? -9.738 -4.815 -25.682 1.00 37.84 89 ASN A C 1
ATOM 670 O O . ASN A 1 89 ? -9.155 -4.730 -26.759 1.00 37.84 89 ASN A O 1
ATOM 674 N N . TYR A 1 90 ? -10.406 -5.908 -25.329 1.00 32.00 90 TYR A N 1
ATOM 675 C CA . TYR A 1 90 ? -11.031 -6.787 -26.281 1.00 32.00 90 TYR A CA 1
ATOM 676 C C . TYR A 1 90 ? -12.087 -5.878 -26.873 1.00 32.00 90 TYR A C 1
ATOM 678 O O . TYR A 1 90 ? -13.064 -5.587 -26.198 1.00 32.00 90 TYR A O 1
ATOM 686 N N . GLN A 1 91 ? -11.833 -5.298 -28.043 1.00 26.72 91 GLN A N 1
ATOM 687 C CA . GLN A 1 91 ? -12.884 -4.626 -28.789 1.00 26.72 91 GLN A CA 1
ATOM 688 C C . GLN A 1 91 ? -13.852 -5.722 -29.245 1.00 26.72 91 GLN A C 1
ATOM 690 O O . GLN A 1 91 ? -13.488 -6.486 -30.141 1.00 26.72 91 GLN A O 1
ATOM 695 N N . PRO A 1 92 ? -15.075 -5.843 -28.699 1.00 33.81 92 PRO A N 1
ATOM 696 C CA . PRO A 1 92 ? -16.115 -6.565 -29.397 1.00 33.81 92 PRO A CA 1
ATOM 697 C C . PRO A 1 92 ? -16.747 -5.537 -30.340 1.00 33.81 92 PRO A C 1
ATOM 699 O O . PRO A 1 92 ? -17.458 -4.643 -29.895 1.00 33.81 92 PRO A O 1
ATOM 702 N N . ASN A 1 93 ? -16.402 -5.611 -31.625 1.00 34.66 93 ASN A N 1
ATOM 703 C CA . ASN A 1 93 ? -17.129 -5.035 -32.761 1.00 34.66 93 ASN A CA 1
ATOM 704 C C . ASN A 1 93 ? -18.206 -3.969 -32.448 1.00 34.66 93 ASN A C 1
ATOM 706 O O . ASN A 1 93 ? -19.329 -4.292 -32.063 1.00 34.66 93 ASN A O 1
ATOM 710 N N . GLN A 1 94 ? -17.925 -2.712 -32.790 1.00 33.62 94 GLN A N 1
ATOM 711 C CA . GLN A 1 94 ? -18.956 -1.791 -33.280 1.00 33.62 94 GLN A CA 1
ATOM 712 C C . GLN A 1 94 ? -18.720 -1.697 -34.795 1.00 33.62 94 GLN A C 1
ATOM 714 O O . GLN A 1 94 ? -17.688 -1.209 -35.229 1.00 33.62 94 GLN A O 1
ATOM 719 N N . THR A 1 95 ? -19.558 -2.248 -35.668 1.00 30.30 95 THR A N 1
ATOM 720 C CA . THR A 1 95 ? -20.948 -1.847 -35.883 1.00 30.30 95 THR A CA 1
ATOM 721 C C . THR A 1 95 ? -21.697 -2.918 -36.687 1.00 30.30 95 THR A C 1
ATOM 723 O O . THR A 1 95 ? -21.137 -3.590 -37.551 1.00 30.30 95 THR A O 1
ATOM 726 N N . ARG A 1 96 ? -22.995 -3.057 -36.390 1.00 36.16 96 ARG A N 1
ATOM 727 C CA . ARG A 1 96 ? -23.986 -3.809 -37.169 1.00 36.16 96 ARG A CA 1
ATOM 728 C C . ARG A 1 96 ? -23.947 -3.419 -38.652 1.00 36.16 96 ARG A C 1
ATOM 730 O O . ARG A 1 96 ? -24.116 -2.249 -38.979 1.00 36.16 96 ARG A O 1
ATOM 737 N N . SER A 1 97 ? -23.927 -4.416 -39.530 1.00 29.58 97 SER A N 1
ATOM 738 C CA . SER A 1 97 ? -24.799 -4.389 -40.705 1.00 29.58 97 SER A CA 1
ATOM 739 C C . SER A 1 97 ? -25.435 -5.768 -40.857 1.00 29.58 97 SER A C 1
ATOM 741 O O . SER A 1 97 ? -24.749 -6.782 -40.970 1.00 29.58 97 SER A O 1
ATOM 743 N N . ASP A 1 98 ? -26.760 -5.791 -40.749 1.00 35.09 98 ASP A N 1
ATOM 744 C CA . ASP A 1 98 ? -27.596 -6.963 -40.962 1.00 35.09 98 ASP A CA 1
ATOM 745 C C . ASP A 1 98 ? -27.481 -7.421 -42.413 1.00 35.09 98 ASP A C 1
ATOM 747 O O . ASP A 1 98 ? -28.036 -6.768 -43.294 1.00 35.09 98 ASP A O 1
ATOM 751 N N . LYS A 1 99 ? -26.813 -8.554 -42.654 1.00 32.38 99 LYS A N 1
ATOM 752 C CA . LYS A 1 99 ? -27.141 -9.485 -43.745 1.00 32.38 99 LYS A CA 1
ATOM 753 C C . LYS A 1 99 ? -26.794 -10.909 -43.311 1.00 32.38 99 LYS A C 1
ATOM 755 O O . LYS A 1 99 ? -25.626 -11.273 -43.233 1.00 32.38 99 LYS A O 1
ATOM 760 N N . SER A 1 100 ? -27.815 -11.720 -43.048 1.00 32.34 100 SER A N 1
ATOM 761 C CA . SER A 1 100 ? -27.702 -13.175 -43.186 1.00 32.34 100 SER A CA 1
ATOM 762 C C . SER A 1 100 ? -27.526 -13.505 -44.680 1.00 32.34 100 SER A C 1
ATOM 764 O O . SER A 1 100 ? -28.078 -12.797 -45.529 1.00 32.34 100 SER A O 1
ATOM 766 N N . PRO A 1 101 ? -26.722 -14.527 -45.028 1.00 34.91 101 PRO A N 1
ATOM 767 C CA . PRO A 1 101 ? -27.293 -15.870 -45.123 1.00 34.91 101 PRO A CA 1
ATOM 768 C C . PRO A 1 101 ? -26.353 -17.014 -44.675 1.00 34.91 101 PRO A C 1
ATOM 770 O O . PRO A 1 101 ? -25.139 -16.951 -44.816 1.00 34.91 101 PRO A O 1
ATOM 773 N N . SER A 1 102 ? -26.977 -18.066 -44.135 1.00 32.91 102 SER A N 1
ATOM 774 C CA . SER A 1 102 ? -26.597 -19.495 -44.156 1.00 32.91 102 SER A CA 1
ATOM 775 C C . SER A 1 102 ? -25.125 -19.906 -44.373 1.00 32.91 102 SER A C 1
ATOM 777 O O . SER A 1 102 ? -24.603 -19.784 -45.480 1.00 32.91 102 SER A O 1
ATOM 779 N N . GLY A 1 103 ? -24.536 -20.593 -43.384 1.00 28.45 103 GLY A N 1
ATOM 780 C CA . GLY A 1 103 ? -23.304 -21.375 -43.567 1.00 28.45 103 GLY A CA 1
ATOM 781 C C . GLY A 1 103 ? -22.716 -21.955 -42.272 1.00 28.45 103 GLY A C 1
ATOM 782 O O . GLY A 1 103 ? -22.039 -21.257 -41.538 1.00 28.45 103 GLY A O 1
ATOM 783 N N . ILE A 1 104 ? -23.063 -23.213 -41.987 1.00 34.19 104 ILE A N 1
ATOM 784 C CA . ILE A 1 104 ? -22.266 -24.324 -41.410 1.00 34.19 104 ILE A CA 1
ATOM 785 C C . ILE A 1 104 ? -20.916 -23.985 -40.717 1.00 34.19 104 ILE A C 1
ATOM 787 O O . ILE A 1 104 ? -20.036 -23.460 -41.379 1.00 34.19 104 ILE A O 1
ATOM 791 N N . MET A 1 105 ? -20.754 -24.463 -39.459 1.00 34.28 105 MET A N 1
ATOM 792 C CA . MET A 1 105 ? -19.513 -24.728 -38.667 1.00 34.28 105 MET A CA 1
ATOM 793 C C . MET A 1 105 ? -18.468 -23.588 -38.571 1.00 34.28 105 MET A C 1
ATOM 795 O O . MET A 1 105 ? -18.019 -23.047 -39.559 1.00 34.28 105 MET A O 1
ATOM 799 N N . GLU A 1 106 ? -18.008 -23.159 -37.395 1.00 33.19 106 GLU A N 1
ATOM 800 C CA . GLU A 1 106 ? -17.080 -23.908 -36.539 1.00 33.19 106 GLU A CA 1
ATOM 801 C C . GLU A 1 106 ? -17.178 -23.428 -35.081 1.00 33.19 106 GLU A C 1
ATOM 803 O O . GLU A 1 106 ? -16.866 -22.287 -34.738 1.00 33.19 106 GLU A O 1
ATOM 808 N N . ARG A 1 107 ? -17.536 -24.352 -34.184 1.00 37.41 107 ARG A N 1
ATOM 809 C CA . ARG A 1 107 ? -17.001 -24.341 -32.821 1.00 37.41 107 ARG A CA 1
ATOM 810 C C . ARG A 1 107 ? -15.504 -24.602 -32.957 1.00 37.41 107 ARG A C 1
ATOM 812 O O . ARG A 1 107 ? -15.138 -25.713 -33.319 1.00 37.41 107 ARG A O 1
ATOM 819 N N . GLY A 1 108 ? -14.670 -23.606 -32.672 1.00 30.20 108 GLY A N 1
ATOM 820 C CA . GLY A 1 108 ? -13.226 -23.786 -32.543 1.00 30.20 108 GLY A CA 1
ATOM 821 C C . GLY A 1 108 ? -12.932 -24.822 -31.461 1.00 30.20 108 GLY A C 1
ATOM 822 O O . GLY A 1 108 ? -13.181 -24.604 -30.277 1.00 30.20 108 GLY A O 1
ATOM 823 N N . ILE A 1 109 ? -12.485 -25.981 -31.921 1.00 33.69 109 ILE A N 1
ATOM 824 C CA . ILE A 1 109 ? -12.186 -27.187 -31.166 1.00 33.69 109 ILE A CA 1
ATOM 825 C C . ILE A 1 109 ? -10.968 -26.912 -30.279 1.00 33.69 109 ILE A C 1
ATOM 827 O O . ILE A 1 109 ? -9.879 -26.648 -30.780 1.00 33.69 109 ILE A O 1
ATOM 831 N N . PHE A 1 110 ? -11.136 -27.012 -28.961 1.00 38.03 110 PHE A N 1
ATOM 832 C CA . PHE A 1 110 ? -10.015 -27.302 -28.071 1.00 38.03 110 PHE A CA 1
ATOM 833 C C . PHE A 1 110 ? -9.537 -28.729 -28.364 1.00 38.03 110 PHE A C 1
ATOM 835 O O . PHE A 1 110 ? -10.348 -29.652 -28.248 1.00 38.03 110 PHE A O 1
ATOM 842 N N . PRO A 1 111 ? -8.252 -28.980 -28.662 1.00 32.03 111 PRO A N 1
ATOM 843 C CA . PRO A 1 111 ? -7.696 -30.293 -28.424 1.00 32.03 111 PRO A CA 1
ATOM 844 C C . PRO A 1 111 ? -7.360 -30.373 -26.936 1.00 32.03 111 PRO A C 1
ATOM 846 O O . PRO A 1 111 ? -6.439 -29.725 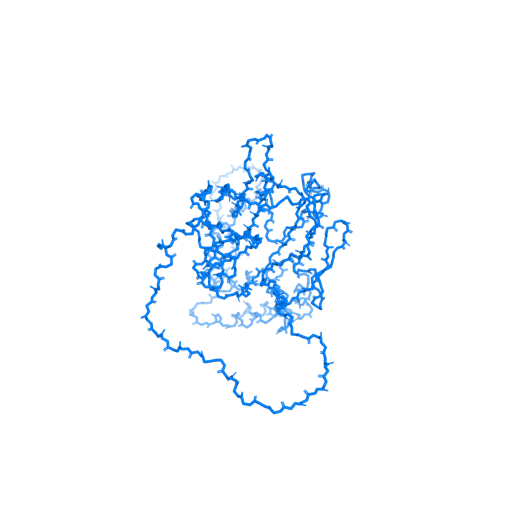-26.440 1.00 32.03 111 PRO A O 1
ATOM 849 N N . SER A 1 112 ? -8.122 -31.190 -26.218 1.00 38.44 112 SER A N 1
ATOM 850 C CA . SER A 1 112 ? -7.677 -31.788 -24.969 1.00 38.44 112 SER A CA 1
ATOM 851 C C . SER A 1 112 ? -6.453 -32.660 -25.265 1.00 38.44 112 SER A C 1
ATOM 853 O O . SER A 1 112 ? -6.596 -33.800 -25.695 1.00 38.44 112 SER A O 1
ATOM 855 N N . ILE A 1 113 ? -5.248 -32.134 -25.045 1.00 41.97 113 ILE A N 1
ATOM 856 C CA . ILE A 1 113 ? -4.053 -32.955 -24.837 1.00 41.97 113 ILE A CA 1
ATOM 857 C C . ILE A 1 113 ? -3.470 -32.562 -23.486 1.00 41.97 113 ILE A C 1
ATOM 859 O O . ILE A 1 113 ? -2.853 -31.514 -23.306 1.00 41.97 113 ILE A O 1
ATOM 863 N N . ILE A 1 114 ? -3.747 -33.427 -22.517 1.00 40.97 114 ILE A N 1
ATOM 864 C CA . ILE A 1 114 ? -3.086 -33.480 -21.222 1.00 40.97 114 ILE A CA 1
ATOM 865 C C . ILE A 1 114 ? -1.635 -33.941 -21.436 1.00 40.97 114 ILE A C 1
ATOM 867 O O . ILE A 1 114 ? -1.351 -34.762 -22.304 1.00 40.97 114 ILE A O 1
ATOM 871 N N . SER A 1 115 ? -0.753 -33.415 -20.585 1.00 38.62 115 SER A N 1
ATOM 872 C CA . SER A 1 115 ? 0.609 -33.879 -20.297 1.00 38.62 115 SER A CA 1
ATOM 873 C C . SER A 1 115 ? 1.598 -33.880 -21.460 1.00 38.62 115 SER A C 1
ATOM 875 O O . SER A 1 115 ? 1.857 -34.910 -22.071 1.00 38.62 115 SER A O 1
ATOM 877 N N . GLN A 1 116 ? 2.240 -32.736 -21.672 1.00 34.47 116 GLN A N 1
ATOM 878 C CA . GLN A 1 116 ? 3.693 -32.624 -21.834 1.00 34.47 116 GLN A CA 1
ATOM 879 C C . GLN A 1 116 ? 4.007 -31.135 -21.913 1.00 34.47 116 GLN A C 1
ATOM 881 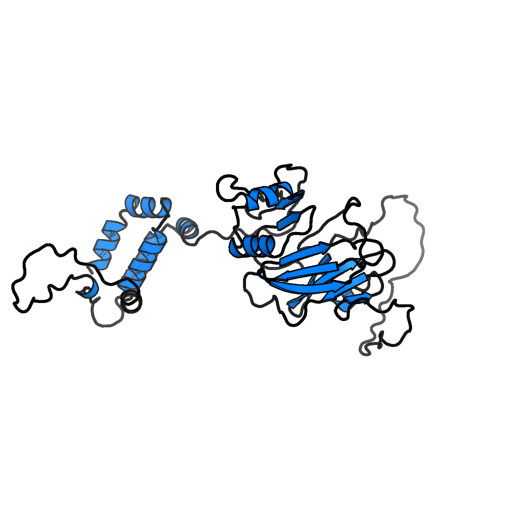O O . GLN A 1 116 ? 3.608 -30.471 -22.860 1.00 34.47 116 GLN A O 1
ATOM 886 N N . VAL A 1 117 ? 4.669 -30.603 -20.885 1.00 38.62 117 VAL A N 1
ATOM 887 C CA . VAL A 1 117 ? 5.229 -29.248 -20.895 1.00 38.62 117 VAL A CA 1
ATOM 888 C C . VAL A 1 117 ? 6.235 -29.203 -22.047 1.00 38.62 117 VAL A C 1
ATOM 890 O O . VAL A 1 117 ? 7.273 -29.861 -21.939 1.00 38.62 117 VAL A O 1
ATOM 893 N N . PRO A 1 118 ? 5.983 -28.497 -23.164 1.00 35.25 118 PRO A N 1
ATOM 894 C CA . PRO A 1 118 ? 7.018 -28.340 -24.161 1.00 35.25 118 PRO A CA 1
ATOM 895 C C . PRO A 1 118 ? 8.060 -27.422 -23.533 1.00 35.25 118 PRO A C 1
ATOM 897 O O . PRO A 1 118 ? 7.739 -26.330 -23.065 1.00 35.25 118 PRO A O 1
ATOM 900 N N . ASN A 1 119 ? 9.307 -27.883 -23.488 1.00 40.44 119 ASN A N 1
ATOM 901 C CA . ASN A 1 119 ? 10.463 -27.061 -23.169 1.00 40.44 119 ASN A CA 1
ATOM 902 C C . ASN A 1 119 ? 10.527 -25.880 -24.156 1.00 40.44 119 ASN A C 1
ATOM 904 O O . ASN A 1 119 ? 11.220 -25.940 -25.166 1.00 40.44 119 ASN A O 1
ATOM 908 N N . TYR A 1 120 ? 9.841 -24.778 -23.848 1.00 43.78 120 TYR A N 1
ATOM 909 C CA . TYR A 1 120 ? 9.946 -23.502 -24.566 1.00 43.78 120 TYR A CA 1
ATOM 910 C C . TYR A 1 120 ? 11.321 -22.826 -24.372 1.00 43.78 120 TYR A C 1
ATOM 912 O O . TYR A 1 120 ? 11.555 -21.735 -24.882 1.00 43.78 120 TYR A O 1
ATOM 920 N N . PHE A 1 121 ? 12.251 -23.485 -23.674 1.00 45.69 121 PHE A N 1
ATOM 921 C CA . PHE A 1 121 ? 13.615 -23.021 -23.421 1.00 45.69 121 PHE A CA 1
ATOM 922 C C . PHE A 1 121 ? 14.634 -23.344 -24.532 1.00 45.69 121 PHE A C 1
ATOM 924 O O . PHE A 1 121 ? 15.776 -22.913 -24.413 1.00 45.69 121 PHE A O 1
ATOM 931 N N . SER A 1 122 ? 14.280 -24.076 -25.599 1.00 42.66 122 SER A N 1
ATOM 932 C CA . SER A 1 122 ? 15.268 -24.540 -26.599 1.00 42.66 122 SER A CA 1
ATOM 933 C C . SER A 1 122 ? 15.145 -23.952 -28.010 1.00 42.66 122 SER A C 1
ATOM 935 O O . SER A 1 122 ? 15.904 -24.349 -28.893 1.00 42.66 122 SER A O 1
ATOM 937 N N . LEU A 1 123 ? 14.262 -22.979 -28.252 1.00 41.72 123 LEU A N 1
ATOM 938 C CA . LEU A 1 123 ? 14.305 -22.226 -29.509 1.00 41.72 123 LEU A CA 1
ATOM 939 C C . LEU A 1 123 ? 15.245 -21.027 -29.341 1.00 41.72 123 LEU A C 1
ATOM 941 O O . LEU A 1 123 ? 14.997 -20.208 -28.453 1.00 41.72 123 LEU A O 1
ATOM 945 N N . PRO A 1 124 ? 16.281 -20.858 -30.191 1.00 40.91 124 PRO A N 1
ATOM 946 C CA . PRO A 1 124 ? 17.065 -19.637 -30.224 1.00 40.91 124 PRO A CA 1
ATOM 947 C C . PRO A 1 124 ? 16.209 -18.558 -30.895 1.00 40.91 124 PRO A C 1
ATOM 949 O O . PRO A 1 124 ? 16.439 -18.155 -32.036 1.00 40.91 124 PRO A O 1
ATOM 952 N N . LEU A 1 125 ? 15.175 -18.091 -30.188 1.00 47.66 125 LEU A N 1
ATOM 953 C CA . LEU A 1 125 ? 14.640 -16.771 -30.450 1.00 47.66 125 LEU A CA 1
ATOM 954 C C . LEU A 1 125 ? 15.815 -15.820 -30.284 1.00 47.66 125 LEU A C 1
ATOM 956 O O . LEU A 1 125 ? 16.640 -15.974 -29.389 1.00 47.66 125 LEU A O 1
ATOM 960 N N . ARG A 1 126 ? 15.896 -14.853 -31.184 1.00 47.72 126 ARG A N 1
ATOM 961 C CA . ARG A 1 126 ? 16.887 -13.781 -31.224 1.00 47.72 126 ARG A CA 1
ATOM 962 C C . ARG A 1 126 ? 16.708 -12.865 -29.996 1.00 47.72 126 ARG A C 1
ATOM 964 O O . ARG A 1 126 ? 16.417 -11.685 -30.141 1.00 47.72 126 ARG A O 1
ATOM 971 N N . SER A 1 127 ? 16.772 -13.415 -28.786 1.00 50.72 127 SER A N 1
ATOM 972 C CA . SER A 1 127 ? 16.618 -12.704 -27.532 1.00 50.72 127 SER A CA 1
ATOM 973 C C . SER A 1 127 ? 17.926 -11.981 -27.300 1.00 50.72 127 SER A C 1
ATOM 975 O O . SER A 1 127 ? 18.973 -12.619 -27.166 1.00 50.72 127 SER A O 1
ATOM 977 N N . SER A 1 128 ? 17.891 -10.651 -27.272 1.00 57.47 128 SER A N 1
ATOM 978 C CA . SER A 1 128 ? 18.997 -9.912 -26.682 1.00 57.47 128 SER A CA 1
ATOM 979 C C . SER A 1 128 ? 19.289 -10.528 -25.320 1.00 57.47 128 SER A C 1
ATOM 981 O O . SER A 1 128 ? 18.353 -10.719 -24.540 1.00 57.47 128 SER A O 1
ATOM 983 N N . THR A 1 129 ? 20.550 -10.871 -25.066 1.00 63.75 129 THR A N 1
ATOM 984 C CA . THR A 1 129 ? 21.000 -11.310 -23.745 1.00 63.75 129 THR A CA 1
ATOM 985 C C . THR A 1 129 ? 20.426 -10.356 -22.697 1.00 63.75 129 THR A C 1
ATOM 987 O O . THR A 1 129 ? 20.515 -9.135 -22.896 1.00 63.75 129 THR A O 1
ATOM 990 N N . PRO A 1 130 ? 19.763 -10.874 -21.648 1.00 66.75 130 PRO A N 1
ATOM 991 C CA . PRO A 1 130 ? 19.208 -10.023 -20.611 1.00 66.75 130 PRO A CA 1
ATOM 992 C C . PRO A 1 130 ? 20.326 -9.156 -20.029 1.00 66.75 130 PRO A C 1
ATOM 994 O O . PRO A 1 130 ? 21.443 -9.630 -19.824 1.00 66.75 130 PRO A O 1
ATOM 997 N N . LEU A 1 131 ? 20.041 -7.864 -19.846 1.00 77.56 131 LEU A N 1
ATOM 998 C CA . LEU A 1 131 ? 21.027 -6.906 -19.330 1.00 77.56 131 LEU A CA 1
ATOM 999 C C . LEU A 1 131 ? 21.366 -7.184 -17.863 1.00 77.56 131 LEU A C 1
ATOM 1001 O O . LEU A 1 131 ? 22.420 -6.770 -17.393 1.00 77.56 131 LEU A O 1
ATOM 1005 N N . ASP A 1 132 ? 20.465 -7.870 -17.166 1.00 86.56 132 ASP A N 1
ATOM 1006 C CA . ASP A 1 132 ? 20.540 -8.162 -15.747 1.00 86.56 132 ASP A CA 1
ATOM 1007 C C . ASP A 1 132 ? 20.048 -9.596 -15.490 1.00 86.56 132 ASP A C 1
ATOM 1009 O O . ASP A 1 132 ? 19.053 -9.999 -16.099 1.00 86.56 132 ASP A O 1
ATOM 1013 N N . PRO A 1 133 ? 20.692 -10.376 -14.603 1.00 86.38 133 PRO A N 1
ATOM 1014 C CA . PRO A 1 133 ? 20.271 -11.745 -14.291 1.00 86.38 133 PRO A CA 1
ATOM 1015 C C . PRO A 1 133 ? 18.857 -11.846 -13.697 1.00 86.38 133 PRO A C 1
ATOM 1017 O O . PRO A 1 133 ? 18.206 -12.880 -13.857 1.00 86.38 133 PRO A O 1
ATOM 1020 N N . HIS A 1 134 ? 18.356 -10.793 -13.045 1.00 88.88 134 HIS A N 1
ATOM 1021 C CA . HIS A 1 134 ? 17.013 -10.776 -12.456 1.00 88.88 134 HIS A CA 1
ATOM 1022 C C . HIS A 1 134 ? 15.924 -10.383 -13.460 1.00 88.88 134 HIS A C 1
ATOM 1024 O O . HIS A 1 134 ? 14.738 -10.444 -13.130 1.00 88.88 134 HIS A O 1
ATOM 1030 N N . VAL A 1 135 ? 16.308 -9.981 -14.678 1.00 90.88 135 VAL A N 1
ATOM 1031 C CA . VAL A 1 135 ? 15.394 -9.543 -15.735 1.00 90.88 135 VAL A CA 1
ATOM 1032 C C . VAL A 1 135 ? 15.320 -10.602 -16.823 1.00 90.88 135 VAL A C 1
ATOM 1034 O O . VAL A 1 135 ? 16.317 -10.954 -17.448 1.00 90.88 135 VAL A O 1
ATOM 1037 N N . LYS A 1 136 ? 14.111 -11.091 -17.090 1.00 90.62 136 LYS A N 1
ATOM 1038 C CA . LYS A 1 136 ? 13.845 -12.062 -18.156 1.00 90.62 136 LYS A CA 1
ATOM 1039 C C . LYS A 1 136 ? 13.024 -11.427 -19.270 1.00 90.62 136 LYS A C 1
ATOM 1041 O O . LYS A 1 136 ? 12.126 -10.624 -19.014 1.00 90.62 136 LYS A O 1
ATOM 1046 N N . ASN A 1 137 ? 13.328 -11.828 -20.502 1.00 90.06 137 ASN A N 1
ATOM 1047 C CA . ASN A 1 137 ? 12.653 -11.353 -21.706 1.00 90.06 137 ASN A CA 1
ATOM 1048 C C . ASN A 1 137 ? 11.670 -12.421 -22.177 1.00 90.06 137 ASN A C 1
ATOM 1050 O O . ASN A 1 137 ? 12.044 -13.581 -22.358 1.00 90.06 137 ASN A O 1
ATOM 1054 N N . PHE A 1 138 ? 10.433 -12.016 -22.420 1.00 87.88 138 PHE A N 1
ATOM 1055 C CA . PHE A 1 138 ? 9.364 -12.885 -22.883 1.00 87.88 138 PHE A CA 1
ATOM 1056 C C . PHE A 1 138 ? 8.688 -12.282 -24.119 1.00 87.88 138 PHE A C 1
ATOM 1058 O O . PHE A 1 138 ? 8.600 -11.056 -24.240 1.00 87.88 138 PHE A O 1
ATOM 1065 N N . PRO A 1 139 ? 8.176 -13.108 -25.046 1.00 86.19 139 PRO A N 1
ATOM 1066 C CA . PRO A 1 139 ? 7.246 -12.640 -26.064 1.00 86.19 139 PRO A CA 1
ATOM 1067 C C . PRO A 1 139 ? 6.061 -11.871 -25.443 1.00 86.19 139 PRO A C 1
ATOM 1069 O O . PRO A 1 139 ? 5.569 -12.249 -24.377 1.00 86.19 139 PRO A O 1
ATOM 1072 N N . PRO A 1 140 ? 5.565 -10.798 -26.078 1.00 82.62 140 PRO A N 1
ATOM 1073 C CA . PRO A 1 140 ? 4.348 -10.139 -25.618 1.00 82.62 140 PRO A CA 1
ATOM 1074 C C . PRO A 1 140 ? 3.160 -11.115 -25.605 1.00 82.62 140 PRO A C 1
ATOM 1076 O O . PRO A 1 140 ? 3.016 -11.938 -26.507 1.00 82.62 140 PRO A O 1
ATOM 1079 N N . GLY A 1 141 ? 2.293 -11.010 -24.596 1.00 80.94 141 GLY A N 1
ATOM 1080 C CA . GLY A 1 141 ? 1.038 -11.767 -24.524 1.00 80.94 141 GLY A CA 1
ATOM 1081 C C . GLY A 1 141 ? 1.108 -13.144 -23.854 1.00 80.94 141 GLY A C 1
ATOM 1082 O O . GLY A 1 141 ? 0.053 -13.709 -23.589 1.00 80.94 141 GLY A O 1
ATOM 1083 N N . ILE A 1 142 ? 2.294 -13.661 -23.506 1.00 83.25 142 ILE A N 1
ATOM 1084 C CA . ILE A 1 142 ? 2.426 -14.938 -22.765 1.00 83.25 142 ILE A CA 1
ATOM 1085 C C . ILE A 1 142 ? 2.506 -14.765 -21.236 1.00 83.25 142 ILE A C 1
ATOM 1087 O O . ILE A 1 142 ? 2.827 -15.708 -20.518 1.00 83.25 142 ILE A O 1
ATOM 1091 N N . GLN A 1 143 ? 2.228 -13.560 -20.731 1.00 83.81 143 GLN A N 1
ATOM 1092 C CA . GLN A 1 143 ? 2.326 -13.203 -19.309 1.00 83.81 143 GLN A CA 1
ATOM 1093 C C . GLN A 1 143 ? 1.484 -14.141 -18.439 1.00 83.81 143 GLN A C 1
ATOM 1095 O O . GLN A 1 143 ? 2.002 -14.738 -17.501 1.00 83.81 143 GLN A O 1
ATOM 1100 N N . ASP A 1 144 ? 0.220 -14.331 -18.812 1.00 83.38 144 ASP A N 1
ATOM 1101 C CA . ASP A 1 144 ? -0.744 -15.133 -18.060 1.00 83.38 144 ASP A CA 1
ATOM 1102 C C . ASP A 1 144 ? -0.357 -16.626 -18.039 1.00 83.38 144 ASP A C 1
ATOM 1104 O O . ASP A 1 144 ? -0.655 -17.345 -17.090 1.00 83.38 144 ASP A O 1
ATOM 1108 N N . THR A 1 145 ? 0.359 -17.100 -19.066 1.00 86.50 145 THR A N 1
ATOM 1109 C CA . THR A 1 145 ? 0.900 -18.468 -19.117 1.00 86.50 145 THR A CA 1
ATOM 1110 C C . THR A 1 145 ? 2.096 -18.646 -18.181 1.00 86.50 145 THR A C 1
ATOM 1112 O O . THR A 1 145 ? 2.272 -19.724 -17.622 1.00 86.50 145 THR A O 1
ATOM 1115 N N . ILE A 1 146 ? 2.921 -17.608 -18.008 1.00 85.75 146 ILE A N 1
ATOM 1116 C CA . ILE A 1 146 ? 4.125 -17.661 -17.166 1.00 85.75 146 ILE A CA 1
ATOM 1117 C C . ILE A 1 146 ? 3.783 -17.430 -15.692 1.00 85.75 146 ILE A C 1
ATOM 1119 O O . ILE A 1 146 ? 4.278 -18.145 -14.825 1.00 85.75 146 ILE A O 1
ATOM 1123 N N . PHE A 1 147 ? 2.973 -16.409 -15.409 1.00 85.31 147 PHE A N 1
ATOM 1124 C CA . PHE A 1 147 ? 2.720 -15.912 -14.053 1.00 85.31 147 PHE A CA 1
ATOM 1125 C C . PHE A 1 147 ? 1.339 -16.294 -13.510 1.00 85.31 147 PHE A C 1
ATOM 1127 O O . PHE A 1 147 ? 1.069 -16.072 -12.330 1.00 85.31 147 PHE A O 1
ATOM 1134 N N . GLY A 1 148 ? 0.491 -16.901 -14.341 1.00 85.19 148 GLY A N 1
ATOM 1135 C CA . GLY A 1 148 ? -0.899 -17.196 -14.020 1.00 85.19 148 GLY A CA 1
ATOM 1136 C C . GLY A 1 148 ? -1.853 -16.068 -14.433 1.00 85.19 148 GLY A C 1
ATOM 1137 O O . GLY A 1 148 ? -1.419 -14.969 -14.787 1.00 85.19 148 GLY A O 1
ATOM 1138 N N . PRO A 1 149 ? -3.170 -16.334 -14.415 1.00 81.81 149 PRO A N 1
ATOM 1139 C CA . PRO A 1 149 ? -4.173 -15.336 -14.764 1.00 81.81 149 PRO A CA 1
ATOM 1140 C C . PRO A 1 149 ? -4.151 -14.161 -13.772 1.00 81.81 149 PRO A C 1
ATOM 1142 O O . PRO A 1 149 ? -3.889 -14.366 -12.584 1.00 81.81 149 PRO A O 1
ATOM 1145 N N . PRO A 1 150 ? -4.465 -12.933 -14.221 1.00 80.31 150 PRO A N 1
ATOM 1146 C CA . PRO A 1 150 ? -4.510 -11.782 -13.335 1.00 80.31 150 PRO A CA 1
ATOM 1147 C C . PRO A 1 150 ? -5.612 -11.942 -12.283 1.00 80.31 150 PRO A C 1
ATOM 1149 O O . PRO A 1 150 ? -6.770 -12.205 -12.607 1.00 80.31 150 PRO A O 1
ATOM 1152 N N . SER A 1 151 ? -5.257 -11.710 -11.023 1.00 77.88 151 SER A N 1
ATOM 1153 C CA . SER A 1 151 ? -6.187 -11.663 -9.895 1.00 77.88 151 SER A CA 1
ATOM 1154 C C . SER A 1 151 ? -6.046 -10.345 -9.144 1.00 77.88 151 SER A C 1
ATOM 1156 O O . SER A 1 151 ? -4.943 -9.815 -9.008 1.00 77.88 151 SER A O 1
ATOM 1158 N N . SER A 1 152 ? -7.155 -9.817 -8.631 1.00 76.38 152 SER A N 1
ATOM 1159 C CA . SER A 1 152 ? -7.118 -8.635 -7.770 1.00 76.38 152 SER A CA 1
ATOM 1160 C C . SER A 1 152 ? -6.395 -8.930 -6.460 1.00 76.38 152 SER A C 1
ATOM 1162 O O . SER A 1 152 ? -6.538 -10.019 -5.898 1.00 76.38 152 SER A O 1
ATOM 1164 N N . LEU A 1 153 ? -5.665 -7.935 -5.953 1.00 76.19 153 LEU A N 1
ATOM 1165 C CA . LEU A 1 153 ? -5.111 -7.989 -4.605 1.00 76.19 153 LEU A CA 1
ATOM 1166 C C . LEU A 1 153 ? -6.261 -8.105 -3.596 1.00 76.19 153 LEU A C 1
ATOM 1168 O O . LEU A 1 153 ? -7.219 -7.332 -3.648 1.00 76.19 153 LEU A O 1
ATOM 1172 N N . GLN A 1 154 ? -6.160 -9.065 -2.680 1.00 78.62 154 GLN A N 1
ATOM 1173 C CA . GLN A 1 154 ? -7.088 -9.206 -1.564 1.00 78.62 154 GLN A CA 1
ATOM 1174 C C . GLN A 1 154 ? -6.392 -8.731 -0.297 1.00 78.62 154 GLN A C 1
ATOM 1176 O O . GLN A 1 154 ? -5.354 -9.267 0.075 1.00 78.62 154 GLN A O 1
ATOM 1181 N N . GLY A 1 155 ? -6.947 -7.715 0.355 1.00 80.12 155 GLY A N 1
ATOM 1182 C CA . GLY A 1 155 ? -6.363 -7.171 1.572 1.00 80.12 155 GLY A CA 1
ATOM 1183 C C . GLY A 1 155 ? -6.717 -5.710 1.787 1.00 80.12 155 GLY A C 1
ATOM 1184 O O . GLY A 1 155 ? -7.668 -5.185 1.206 1.00 80.12 155 GLY A O 1
ATOM 1185 N N . GLN A 1 156 ? -5.936 -5.069 2.649 1.00 80.81 156 GLN A N 1
ATOM 1186 C CA . GLN A 1 156 ? -6.017 -3.637 2.895 1.00 80.81 156 GLN A CA 1
ATOM 1187 C C . GLN A 1 156 ? -5.029 -2.914 1.984 1.00 80.81 156 GLN A C 1
ATOM 1189 O O . GLN A 1 156 ? -3.906 -3.369 1.780 1.00 80.81 156 GLN A O 1
ATOM 1194 N N . LEU A 1 157 ? -5.459 -1.780 1.442 1.00 82.19 157 LEU A N 1
ATOM 1195 C CA . LEU A 1 157 ? -4.620 -0.899 0.644 1.00 82.19 157 LEU A CA 1
ATOM 1196 C C . LEU A 1 157 ? -4.311 0.351 1.471 1.00 82.19 157 LEU A C 1
ATOM 1198 O O . LEU A 1 157 ? -5.181 0.848 2.186 1.00 82.19 157 LEU A O 1
ATOM 1202 N N . GLY A 1 158 ? -3.073 0.830 1.391 1.00 84.81 158 GLY A N 1
ATOM 1203 C CA . GLY A 1 158 ? -2.654 2.102 1.975 1.00 84.81 158 GLY A CA 1
ATOM 1204 C C . GLY A 1 158 ? -2.690 3.237 0.953 1.00 84.81 158 GLY A C 1
ATOM 1205 O O . GLY A 1 158 ? -3.392 3.176 -0.056 1.00 84.81 158 GLY A O 1
ATOM 1206 N N . LEU A 1 159 ? -1.905 4.276 1.218 1.00 87.81 159 LEU A N 1
ATOM 1207 C CA . LEU A 1 159 ? -1.679 5.380 0.290 1.00 87.81 159 LEU A CA 1
ATOM 1208 C C . LEU A 1 159 ? -1.011 4.893 -1.014 1.00 87.81 159 LEU A C 1
ATOM 1210 O O . LEU A 1 159 ? -0.067 4.108 -0.970 1.00 87.81 159 LEU A O 1
ATOM 1214 N N . ILE A 1 160 ? -1.472 5.387 -2.166 1.00 89.00 160 ILE A N 1
ATOM 1215 C CA . ILE A 1 160 ? -0.813 5.223 -3.468 1.00 89.00 160 ILE A CA 1
ATOM 1216 C C . ILE A 1 160 ? -0.340 6.594 -3.940 1.00 89.00 160 ILE A C 1
ATOM 1218 O O . ILE A 1 160 ? -1.144 7.514 -4.086 1.00 89.00 160 ILE A O 1
ATOM 1222 N N . CYS A 1 161 ? 0.949 6.710 -4.243 1.00 90.19 161 CYS A N 1
ATOM 1223 C CA . CYS A 1 161 ? 1.550 7.933 -4.762 1.00 90.19 161 CYS A CA 1
ATOM 1224 C C . CYS A 1 161 ? 2.225 7.685 -6.111 1.00 90.19 161 CYS A C 1
ATOM 1226 O O . CYS A 1 161 ? 2.880 6.664 -6.314 1.00 90.19 161 CYS A O 1
ATOM 1228 N N . LEU A 1 162 ? 2.106 8.654 -7.017 1.00 89.94 162 LEU A N 1
ATOM 1229 C CA . LEU A 1 162 ? 2.866 8.715 -8.259 1.00 89.94 162 LEU A CA 1
ATOM 1230 C C . LEU A 1 162 ? 3.658 10.021 -8.306 1.00 89.94 162 LEU A C 1
ATOM 1232 O O . LEU A 1 162 ? 3.083 11.108 -8.224 1.00 89.94 162 LEU A O 1
ATOM 1236 N N . PHE A 1 163 ? 4.970 9.904 -8.494 1.00 90.44 163 PHE A N 1
ATOM 1237 C CA . PHE A 1 163 ? 5.896 11.032 -8.576 1.00 90.44 163 PHE A CA 1
ATOM 1238 C C . PHE A 1 163 ? 6.431 11.193 -10.002 1.00 90.44 163 PHE A C 1
ATOM 1240 O O . PHE A 1 163 ? 6.634 10.204 -10.706 1.00 90.44 163 PHE A O 1
ATOM 1247 N N . HIS A 1 164 ? 6.695 12.432 -10.430 1.00 86.88 164 HIS A N 1
ATOM 1248 C CA . HIS A 1 164 ? 7.314 12.694 -11.742 1.00 86.88 164 HIS A CA 1
ATOM 1249 C C . HIS A 1 164 ? 8.845 12.513 -11.742 1.00 86.88 164 HIS A C 1
ATOM 1251 O O . HIS A 1 164 ? 9.484 12.601 -12.789 1.00 86.88 164 HIS A O 1
ATOM 1257 N N . GLU A 1 165 ? 9.443 12.287 -10.572 1.00 88.56 165 GLU A N 1
ATOM 1258 C CA . GLU A 1 165 ? 10.874 12.076 -10.366 1.00 88.56 165 GLU A CA 1
ATOM 1259 C C . GLU A 1 165 ? 11.104 10.859 -9.470 1.00 88.56 165 GLU A C 1
ATOM 1261 O O . GLU A 1 165 ? 10.308 10.575 -8.575 1.00 88.56 165 GLU A O 1
ATOM 1266 N N . ALA A 1 166 ? 12.225 10.167 -9.685 1.00 89.25 166 ALA A N 1
ATOM 1267 C CA . ALA A 1 166 ? 12.648 9.089 -8.802 1.00 89.25 166 ALA A CA 1
ATOM 1268 C C . ALA A 1 166 ? 13.011 9.641 -7.415 1.00 89.25 166 ALA A C 1
ATOM 1270 O O . ALA A 1 166 ? 13.771 10.609 -7.296 1.00 89.25 166 ALA A O 1
ATOM 1271 N N . LEU A 1 167 ? 12.476 9.005 -6.374 1.00 91.44 167 LEU A N 1
ATOM 1272 C CA . LEU A 1 167 ? 12.780 9.344 -4.990 1.00 91.44 167 LEU A CA 1
ATOM 1273 C C . LEU A 1 167 ? 14.153 8.805 -4.582 1.00 91.44 167 LEU A C 1
ATOM 1275 O O . LEU A 1 167 ? 14.634 7.793 -5.094 1.00 91.44 167 LEU A O 1
ATOM 1279 N N . GLN A 1 168 ? 14.791 9.496 -3.641 1.00 91.50 168 GLN A N 1
ATOM 1280 C CA . GLN A 1 168 ? 16.042 9.042 -3.039 1.00 91.50 168 GLN A CA 1
ATOM 1281 C C . GLN A 1 168 ? 15.773 8.037 -1.911 1.00 91.50 168 GLN A C 1
ATOM 1283 O O . GLN A 1 168 ? 14.732 8.088 -1.264 1.00 91.50 168 GLN A O 1
ATOM 1288 N N . GLN A 1 169 ? 16.754 7.183 -1.600 1.00 92.12 169 GLN A N 1
ATOM 1289 C CA . GLN A 1 169 ? 16.657 6.180 -0.526 1.00 92.12 169 GLN A CA 1
ATOM 1290 C C . GLN A 1 169 ? 16.186 6.766 0.816 1.00 92.12 169 GLN A C 1
ATOM 1292 O O . GLN A 1 169 ? 15.406 6.140 1.527 1.00 92.12 169 GLN A O 1
ATOM 1297 N N . HIS A 1 170 ? 16.659 7.966 1.166 1.00 91.81 170 HIS A N 1
ATOM 1298 C CA . HIS A 1 170 ? 16.248 8.655 2.388 1.00 91.81 170 HIS A CA 1
ATOM 1299 C C . HIS A 1 170 ? 14.746 8.966 2.391 1.00 91.81 170 HIS A C 1
ATOM 1301 O O . HIS A 1 170 ? 14.047 8.581 3.317 1.00 91.81 170 HIS A O 1
ATOM 1307 N N . GLN A 1 171 ? 14.249 9.569 1.311 1.00 91.56 171 GLN A N 1
ATOM 1308 C CA . GLN A 1 171 ? 12.839 9.920 1.131 1.00 91.56 171 GLN A CA 1
ATOM 1309 C C . GLN A 1 171 ? 11.924 8.693 1.210 1.00 91.56 171 GLN A C 1
ATOM 1311 O O . GLN A 1 171 ? 10.883 8.735 1.859 1.00 91.56 171 GLN A O 1
ATOM 1316 N N . ILE A 1 172 ? 12.349 7.588 0.593 1.00 92.69 172 ILE A N 1
ATOM 1317 C CA . ILE A 1 172 ? 11.639 6.304 0.624 1.00 92.69 172 ILE A CA 1
ATOM 1318 C C . ILE A 1 172 ? 11.556 5.767 2.053 1.00 92.69 172 ILE A C 1
ATOM 1320 O O . ILE A 1 172 ? 10.486 5.381 2.518 1.00 92.69 172 ILE A O 1
ATOM 1324 N N . LYS A 1 173 ? 12.673 5.800 2.787 1.00 92.62 173 LYS A N 1
ATOM 1325 C CA . LYS A 1 173 ? 12.688 5.394 4.191 1.00 92.62 173 LYS A CA 1
ATOM 1326 C C . LYS A 1 173 ? 11.755 6.267 5.036 1.00 92.62 173 LYS A C 1
ATOM 1328 O O . LYS A 1 173 ? 10.983 5.727 5.817 1.00 92.62 173 LYS A O 1
ATOM 1333 N N . THR A 1 174 ? 11.763 7.585 4.840 1.00 90.06 174 THR A N 1
ATOM 1334 C CA . THR A 1 174 ? 10.873 8.498 5.572 1.00 90.06 174 THR A CA 1
ATOM 1335 C C . THR A 1 174 ? 9.392 8.218 5.282 1.00 90.06 174 THR A C 1
ATOM 1337 O O . THR A 1 174 ? 8.567 8.305 6.190 1.00 90.06 174 THR A O 1
ATOM 1340 N N . LEU A 1 175 ? 9.032 7.853 4.043 1.00 89.38 175 LEU A N 1
ATOM 1341 C CA . LEU A 1 175 ? 7.667 7.432 3.697 1.00 89.38 175 LEU A CA 1
ATOM 1342 C C . LEU A 1 175 ? 7.271 6.123 4.386 1.00 89.38 175 LEU A C 1
ATOM 1344 O O . LEU A 1 175 ? 6.165 6.029 4.917 1.00 89.38 175 LEU A O 1
ATOM 1348 N N . PHE A 1 176 ? 8.172 5.140 4.413 1.00 92.06 176 PHE A N 1
ATOM 1349 C CA . PHE A 1 176 ? 7.949 3.881 5.118 1.00 92.06 176 PHE A CA 1
ATOM 1350 C C . PHE A 1 176 ? 7.782 4.087 6.631 1.00 92.06 176 PHE A C 1
ATOM 1352 O O . PHE A 1 176 ? 6.804 3.609 7.204 1.00 92.06 176 PHE A O 1
ATOM 1359 N N . ASP A 1 177 ? 8.684 4.848 7.258 1.00 90.38 177 ASP A N 1
ATOM 1360 C CA . ASP A 1 177 ? 8.674 5.125 8.701 1.00 90.38 177 ASP A CA 1
ATOM 1361 C C . ASP A 1 177 ? 7.402 5.891 9.129 1.00 90.38 177 ASP A C 1
ATOM 1363 O O . ASP A 1 177 ? 6.937 5.754 10.261 1.00 90.38 177 ASP A O 1
ATOM 1367 N N . ALA A 1 178 ? 6.790 6.661 8.220 1.00 86.50 178 ALA A N 1
ATOM 1368 C CA . ALA A 1 178 ? 5.508 7.330 8.451 1.00 86.50 178 ALA A CA 1
ATOM 1369 C C . ALA A 1 178 ? 4.295 6.372 8.464 1.00 86.50 178 ALA A C 1
ATOM 1371 O O . ALA A 1 178 ? 3.226 6.728 8.970 1.00 86.50 178 ALA A O 1
ATOM 1372 N N . GLY A 1 179 ? 4.451 5.161 7.923 1.00 86.88 179 GLY A N 1
ATOM 1373 C CA . GLY A 1 179 ? 3.465 4.086 7.967 1.00 86.88 179 GLY A CA 1
ATOM 1374 C C . GLY A 1 179 ? 2.288 4.210 6.979 1.00 86.88 179 GLY A C 1
ATOM 1375 O O . GLY A 1 179 ? 2.171 5.175 6.220 1.00 86.88 179 GLY A O 1
ATOM 1376 N N . PRO A 1 180 ? 1.352 3.239 6.998 1.00 79.44 180 PRO A N 1
ATOM 1377 C CA . PRO A 1 180 ? 0.258 3.115 6.020 1.00 79.44 180 PRO A CA 1
ATOM 1378 C C . PRO A 1 180 ? -0.715 4.297 5.980 1.00 79.44 180 PRO A C 1
ATOM 1380 O O . PRO A 1 180 ? -1.373 4.525 4.966 1.00 79.44 180 PRO A O 1
ATOM 1383 N N . ASN A 1 181 ? -0.822 5.028 7.090 1.00 76.69 181 ASN A N 1
ATOM 1384 C CA . ASN A 1 181 ? -1.719 6.169 7.258 1.00 76.69 181 ASN A CA 1
ATOM 1385 C C . ASN A 1 181 ? -0.962 7.503 7.182 1.00 76.69 181 ASN A C 1
ATOM 1387 O O . ASN A 1 181 ? -1.392 8.479 7.799 1.00 76.69 181 ASN A O 1
ATOM 1391 N N . CYS A 1 182 ? 0.170 7.544 6.470 1.00 77.56 182 CYS A N 1
ATOM 1392 C CA . CYS A 1 182 ? 0.990 8.740 6.320 1.00 77.56 182 CYS A CA 1
ATOM 1393 C C . CYS A 1 182 ? 0.154 9.928 5.814 1.00 77.56 182 CYS A C 1
ATOM 1395 O O . CYS A 1 182 ? -0.270 9.982 4.660 1.00 77.56 182 CYS A O 1
ATOM 1397 N N . ARG A 1 183 ? -0.073 10.899 6.705 1.00 75.94 183 ARG A N 1
ATOM 1398 C CA . ARG A 1 183 ? -0.679 12.204 6.387 1.00 75.94 183 ARG A CA 1
ATOM 1399 C C . ARG A 1 183 ? 0.365 13.300 6.193 1.00 75.94 183 ARG A C 1
ATOM 1401 O O . ARG A 1 183 ? 0.029 14.368 5.698 1.00 75.94 183 ARG A O 1
ATOM 1408 N N . LEU A 1 184 ? 1.621 13.018 6.547 1.00 72.62 184 LEU A N 1
ATOM 1409 C CA . LEU A 1 184 ? 2.719 13.988 6.588 1.00 72.62 184 LEU A CA 1
ATOM 1410 C C . LEU A 1 184 ? 3.009 14.620 5.226 1.00 72.62 184 LEU A C 1
ATOM 1412 O O . LEU A 1 184 ? 3.414 15.775 5.170 1.00 72.62 184 LEU A O 1
ATOM 1416 N N . LEU A 1 185 ? 2.724 13.911 4.129 1.00 75.06 185 LEU A N 1
ATOM 1417 C CA . LEU A 1 185 ? 2.803 14.470 2.778 1.00 75.06 185 LEU A CA 1
ATOM 1418 C C . LEU A 1 185 ? 1.914 15.706 2.580 1.00 75.06 185 LEU A C 1
ATOM 1420 O O . LEU A 1 185 ? 2.178 16.488 1.674 1.00 75.06 185 LEU A O 1
ATOM 1424 N N . PHE A 1 186 ? 0.875 15.886 3.396 1.00 77.19 186 PHE A N 1
ATOM 1425 C CA . PHE A 1 186 ? -0.100 16.974 3.283 1.00 77.19 186 PHE A CA 1
ATOM 1426 C C . PHE A 1 186 ? -0.067 17.946 4.466 1.00 77.19 186 PHE A C 1
ATOM 1428 O O . PHE A 1 186 ? -0.869 18.876 4.494 1.00 77.19 186 PHE A O 1
ATOM 1435 N N . SER A 1 187 ? 0.848 17.749 5.419 1.00 72.44 187 SER A N 1
ATOM 1436 C CA . SER A 1 187 ? 1.054 18.645 6.558 1.00 72.44 187 SER A CA 1
ATOM 1437 C C . SER A 1 187 ? 2.260 19.554 6.286 1.00 72.44 187 SER A C 1
ATOM 1439 O O . SER A 1 187 ? 3.395 19.152 6.547 1.00 72.44 187 SER A O 1
ATOM 1441 N N . PRO A 1 188 ? 2.062 20.776 5.754 1.00 62.66 188 PRO A N 1
ATOM 1442 C CA . PRO A 1 188 ? 3.166 21.656 5.369 1.00 62.66 188 PRO A CA 1
ATOM 1443 C C . PRO A 1 188 ? 3.978 22.184 6.562 1.00 62.66 188 PRO A C 1
ATOM 1445 O O . PRO A 1 188 ? 5.111 22.619 6.370 1.00 62.66 188 PRO A O 1
ATOM 1448 N N . GLU A 1 189 ? 3.418 22.152 7.774 1.00 66.38 189 GLU A N 1
ATOM 1449 C CA . GLU A 1 189 ? 4.033 22.731 8.978 1.00 66.38 189 GLU A CA 1
ATOM 1450 C C . GLU A 1 189 ? 5.029 21.785 9.668 1.00 66.38 189 GLU A C 1
ATOM 1452 O O . GLU A 1 189 ? 5.919 22.247 10.379 1.00 66.38 189 GLU A O 1
ATOM 1457 N N . ASP A 1 190 ? 4.934 20.476 9.412 1.00 66.88 190 ASP A N 1
ATOM 1458 C CA . ASP A 1 190 ? 5.625 19.466 10.220 1.00 66.88 190 ASP A CA 1
ATOM 1459 C C . ASP A 1 190 ? 6.994 19.044 9.647 1.00 66.88 190 ASP A C 1
ATOM 1461 O O . ASP A 1 190 ? 7.861 18.598 10.401 1.00 66.88 190 ASP A O 1
ATOM 1465 N N . ASN A 1 191 ? 7.223 19.152 8.324 1.00 74.25 191 ASN A N 1
ATOM 1466 C CA . ASN A 1 191 ? 8.478 18.701 7.702 1.00 74.25 191 ASN A CA 1
ATOM 1467 C C . ASN A 1 191 ? 8.747 19.309 6.303 1.00 74.25 191 ASN A C 1
ATOM 1469 O O . ASN A 1 191 ? 8.048 19.019 5.330 1.00 74.25 191 ASN A O 1
ATOM 1473 N N . ALA A 1 192 ? 9.836 20.076 6.162 1.00 80.38 192 ALA A N 1
ATOM 1474 C CA . ALA A 1 192 ? 10.244 20.692 4.893 1.00 80.38 192 ALA A CA 1
ATOM 1475 C C . ALA A 1 192 ? 10.569 19.674 3.780 1.00 80.38 192 ALA A C 1
ATOM 1477 O O . ALA A 1 192 ? 10.360 19.956 2.600 1.00 80.38 192 ALA A O 1
ATOM 1478 N N . GLU A 1 193 ? 11.052 18.479 4.124 1.00 80.25 193 GLU A N 1
ATOM 1479 C CA . GLU A 1 193 ? 11.345 17.437 3.137 1.00 80.25 193 GLU A CA 1
ATOM 1480 C C . GLU A 1 193 ? 10.064 16.840 2.537 1.00 80.25 193 GLU A C 1
ATOM 1482 O O . GLU A 1 193 ? 9.999 16.576 1.333 1.00 80.25 193 GLU A O 1
ATOM 1487 N N . MET A 1 194 ? 9.015 16.695 3.352 1.00 80.25 194 MET A N 1
ATOM 1488 C CA . MET A 1 194 ? 7.700 16.228 2.901 1.00 80.25 194 MET A CA 1
ATOM 1489 C C . MET A 1 194 ? 7.065 17.213 1.921 1.00 80.25 194 MET A C 1
ATOM 1491 O O . MET A 1 194 ? 6.452 16.787 0.945 1.00 80.25 194 MET A O 1
ATOM 1495 N N . LEU A 1 195 ? 7.288 18.516 2.109 1.00 82.06 195 LEU A N 1
ATOM 1496 C CA . LEU A 1 195 ? 6.838 19.547 1.173 1.00 82.06 195 LEU A CA 1
ATOM 1497 C C . LEU A 1 195 ? 7.514 19.411 -0.202 1.00 82.06 195 LEU A C 1
ATOM 1499 O O . LEU A 1 195 ? 6.858 19.528 -1.238 1.00 82.06 195 LEU A O 1
ATOM 1503 N N . VAL A 1 196 ? 8.819 19.120 -0.222 1.00 84.81 196 VAL A N 1
ATOM 1504 C CA . VAL A 1 196 ? 9.567 18.866 -1.465 1.00 84.81 196 VAL A CA 1
ATOM 1505 C C . VAL A 1 196 ? 9.093 17.585 -2.152 1.00 84.81 196 VAL A C 1
ATOM 1507 O O . VAL A 1 196 ? 9.101 17.511 -3.375 1.00 84.81 196 VAL A O 1
ATOM 1510 N N . MET A 1 197 ? 8.672 16.567 -1.402 1.00 86.38 197 MET A N 1
ATOM 1511 C CA . MET A 1 197 ? 8.059 15.377 -1.999 1.00 86.38 197 MET A CA 1
ATOM 1512 C C . MET A 1 197 ? 6.651 15.659 -2.522 1.00 86.38 197 MET A C 1
ATOM 1514 O O . MET A 1 197 ? 6.310 15.211 -3.615 1.00 86.38 197 MET A O 1
ATOM 1518 N N . ASN A 1 198 ? 5.853 16.437 -1.789 1.00 87.44 198 ASN A N 1
ATOM 1519 C CA . ASN A 1 198 ? 4.508 16.817 -2.206 1.00 87.44 198 ASN A CA 1
ATOM 1520 C C . ASN A 1 198 ? 4.524 17.579 -3.537 1.00 87.44 198 ASN A C 1
ATOM 1522 O O . ASN A 1 198 ? 3.726 17.277 -4.420 1.00 87.44 198 ASN A O 1
ATOM 1526 N N . SER A 1 199 ? 5.484 18.489 -3.734 1.00 86.56 199 SER A N 1
ATOM 1527 C CA . SER A 1 199 ? 5.620 19.221 -5.000 1.00 86.56 199 SER A CA 1
ATOM 1528 C C . SER A 1 199 ? 5.957 18.324 -6.198 1.00 86.56 199 SER A C 1
ATOM 1530 O O . SER A 1 199 ? 5.721 18.725 -7.337 1.00 86.56 199 SER A O 1
ATOM 1532 N N . LYS A 1 200 ? 6.449 17.102 -5.948 1.00 89.00 200 LYS A N 1
ATOM 1533 C CA . LYS A 1 200 ? 6.736 16.090 -6.971 1.00 89.00 200 LYS A CA 1
ATOM 1534 C C . LYS A 1 200 ? 5.568 15.150 -7.264 1.00 89.00 200 LYS A C 1
ATOM 1536 O O . LYS A 1 200 ? 5.664 14.343 -8.196 1.00 89.00 200 LYS A O 1
ATOM 1541 N N . LEU A 1 201 ? 4.489 15.212 -6.479 1.00 89.31 201 LEU A N 1
ATOM 1542 C CA . LEU A 1 201 ? 3.310 14.372 -6.673 1.00 89.31 201 LEU A CA 1
ATOM 1543 C C . LEU A 1 201 ? 2.577 14.771 -7.953 1.00 89.31 201 LEU A C 1
ATOM 1545 O O . LEU A 1 201 ? 2.121 15.901 -8.120 1.00 89.31 201 LEU A O 1
ATOM 1549 N N . VAL A 1 202 ? 2.421 13.795 -8.839 1.00 87.75 202 VAL A N 1
ATOM 1550 C CA . VAL A 1 202 ? 1.564 13.891 -10.024 1.00 87.75 202 VAL A CA 1
ATOM 1551 C C . VAL A 1 202 ? 0.145 13.473 -9.677 1.00 87.75 202 VAL A C 1
ATOM 1553 O O . VAL A 1 202 ? -0.807 14.074 -10.161 1.00 87.75 202 VAL A O 1
ATOM 1556 N N . TRP A 1 203 ? 0.027 12.428 -8.864 1.00 87.44 203 TRP A N 1
ATOM 1557 C CA . TRP A 1 203 ? -1.237 11.822 -8.482 1.00 87.44 203 TRP A CA 1
ATOM 1558 C C . TRP A 1 203 ? -1.085 11.158 -7.116 1.00 87.44 203 TRP A C 1
ATOM 1560 O O . TRP A 1 203 ? -0.055 10.532 -6.839 1.00 87.44 203 TRP A O 1
ATOM 1570 N N . CYS A 1 204 ? -2.091 11.296 -6.258 1.00 88.94 204 CYS A N 1
ATOM 1571 C CA . CYS A 1 204 ? -2.101 10.654 -4.953 1.00 88.94 204 CYS A CA 1
ATOM 1572 C C . CYS A 1 204 ? -3.501 10.172 -4.581 1.00 88.94 204 CYS A C 1
ATOM 1574 O O . CYS A 1 204 ? -4.467 10.926 -4.646 1.00 88.94 204 CYS A O 1
ATOM 1576 N N . PHE A 1 205 ? -3.610 8.921 -4.151 1.00 86.38 205 PHE A N 1
ATOM 1577 C CA . PHE A 1 205 ? -4.865 8.311 -3.749 1.00 86.38 205 PHE A CA 1
ATOM 1578 C C . PHE A 1 205 ? -4.754 7.706 -2.354 1.00 86.38 205 PHE A C 1
ATOM 1580 O O . PHE A 1 205 ? -3.866 6.898 -2.087 1.00 86.38 205 PHE A O 1
ATOM 1587 N N . ALA A 1 206 ? -5.712 8.039 -1.489 1.00 84.81 206 ALA A N 1
ATOM 1588 C CA . ALA A 1 206 ? -5.917 7.355 -0.220 1.00 84.81 206 ALA A CA 1
ATOM 1589 C C . ALA A 1 206 ? -7.269 6.626 -0.239 1.00 84.81 206 ALA A C 1
ATOM 1591 O O . ALA A 1 206 ? -8.281 7.250 -0.563 1.00 84.81 206 ALA A O 1
ATOM 1592 N N . PRO A 1 207 ? -7.345 5.361 0.207 1.00 79.00 207 PRO A N 1
ATOM 1593 C CA . PRO A 1 207 ? -8.616 4.643 0.333 1.00 79.00 207 PRO A CA 1
ATOM 1594 C C . PRO A 1 207 ? -9.644 5.338 1.234 1.00 79.00 207 PRO A C 1
ATOM 1596 O O . PRO A 1 207 ? -10.844 5.177 1.034 1.00 79.00 207 PRO A O 1
ATOM 1599 N N . ALA A 1 208 ? -9.186 6.154 2.188 1.00 77.69 208 ALA A N 1
ATOM 1600 C CA . ALA A 1 208 ? -10.043 6.987 3.031 1.00 77.69 208 ALA A CA 1
ATOM 1601 C C . ALA A 1 208 ? -10.707 8.164 2.282 1.00 77.69 208 ALA A C 1
ATOM 1603 O O . ALA A 1 208 ? -11.661 8.740 2.792 1.00 77.69 208 ALA A O 1
ATOM 1604 N N . ALA A 1 209 ? -10.215 8.521 1.092 1.00 79.62 209 ALA A N 1
ATOM 1605 C CA . ALA A 1 209 ? -10.748 9.577 0.227 1.00 79.62 209 ALA A CA 1
ATOM 1606 C C . ALA A 1 209 ? -11.571 9.019 -0.954 1.00 79.62 209 ALA A C 1
ATOM 1608 O O . ALA A 1 209 ? -11.768 9.704 -1.959 1.00 79.62 209 ALA A O 1
ATOM 1609 N N . CYS A 1 210 ? -12.031 7.767 -0.848 1.00 81.44 210 CYS A N 1
ATOM 1610 C CA . CYS A 1 210 ? -12.936 7.143 -1.808 1.00 81.44 210 CYS A CA 1
ATOM 1611 C C . CYS A 1 210 ? -14.378 7.190 -1.291 1.00 81.44 210 CYS A C 1
ATOM 1613 O O . CYS A 1 210 ? -14.659 6.717 -0.186 1.00 81.44 210 CYS A O 1
ATOM 1615 N N . TRP A 1 211 ? -15.288 7.721 -2.107 1.00 81.19 211 TRP A N 1
ATOM 1616 C CA . TRP A 1 211 ? -16.720 7.788 -1.828 1.00 81.19 211 TRP A CA 1
ATOM 1617 C C . TRP A 1 211 ? -17.520 7.351 -3.053 1.00 81.19 211 TRP A C 1
ATOM 1619 O O . TRP A 1 211 ? -17.301 7.859 -4.149 1.00 81.19 211 TRP A O 1
ATOM 1629 N N . ASP A 1 212 ? -18.449 6.412 -2.860 1.00 82.06 212 ASP A N 1
ATOM 1630 C CA . ASP A 1 212 ? -19.325 5.883 -3.919 1.00 82.06 212 ASP A CA 1
ATOM 1631 C C . ASP A 1 212 ? -18.559 5.406 -5.173 1.00 82.06 212 ASP A C 1
ATOM 1633 O O . ASP A 1 212 ? -18.906 5.692 -6.316 1.00 82.06 212 ASP A O 1
ATOM 1637 N N . GLY A 1 213 ? -17.423 4.733 -4.950 1.00 80.75 213 GLY A N 1
ATOM 1638 C CA . GLY A 1 213 ? -16.541 4.259 -6.021 1.00 80.75 213 GLY A CA 1
ATOM 1639 C C . GLY A 1 213 ? -15.753 5.359 -6.742 1.00 80.75 213 GLY A C 1
ATOM 1640 O O . GLY A 1 213 ? -14.971 5.044 -7.637 1.00 80.75 213 GLY A O 1
ATOM 1641 N N . SER A 1 214 ? -15.914 6.627 -6.365 1.00 83.69 214 SER A N 1
ATOM 1642 C CA . SER A 1 214 ? -15.127 7.748 -6.873 1.00 83.69 214 SER A CA 1
ATOM 1643 C C . SER A 1 214 ? -13.946 8.041 -5.954 1.00 83.69 214 SER A C 1
ATOM 1645 O O . SER A 1 214 ? -14.098 8.161 -4.737 1.00 83.69 214 SER A O 1
ATOM 1647 N N . CYS A 1 215 ? -12.765 8.177 -6.547 1.00 83.62 215 CYS A N 1
ATOM 1648 C CA . CYS A 1 215 ? -11.512 8.438 -5.860 1.00 83.62 215 CYS A CA 1
ATOM 1649 C C . CYS A 1 215 ? -10.995 9.828 -6.233 1.00 83.62 215 CYS A C 1
ATOM 1651 O O . CYS A 1 215 ? -10.648 10.075 -7.395 1.00 83.62 215 CYS A O 1
ATOM 1653 N N . LEU A 1 216 ? -10.909 10.715 -5.240 1.00 85.25 216 LEU A N 1
ATOM 1654 C CA . LEU A 1 216 ? -10.340 12.048 -5.415 1.00 85.25 216 LEU A CA 1
ATOM 1655 C C . LEU A 1 216 ? -8.808 11.983 -5.454 1.00 85.25 216 LEU A C 1
ATOM 1657 O O . LEU A 1 216 ? -8.195 11.282 -4.646 1.00 85.25 216 LEU A O 1
ATOM 1661 N N . ASP A 1 217 ? -8.198 12.732 -6.372 1.00 88.00 217 ASP A N 1
ATOM 1662 C CA . ASP A 1 217 ? -6.756 12.965 -6.370 1.00 88.00 217 ASP A CA 1
ATOM 1663 C C . ASP A 1 217 ? -6.387 13.962 -5.265 1.00 88.00 217 ASP A C 1
ATOM 1665 O O . ASP A 1 217 ? -6.874 15.090 -5.216 1.00 88.00 217 ASP A O 1
ATOM 1669 N N . LEU A 1 218 ? -5.520 13.519 -4.360 1.00 87.62 218 LEU A N 1
ATOM 1670 C CA . LEU A 1 218 ? -5.039 14.296 -3.224 1.00 87.62 218 LEU A CA 1
ATOM 1671 C C . LEU A 1 218 ? -3.784 15.112 -3.555 1.00 87.62 218 LEU A C 1
ATOM 1673 O O . LEU A 1 218 ? -3.323 15.878 -2.710 1.00 87.62 218 LEU A O 1
ATOM 1677 N N . ALA A 1 219 ? -3.198 14.963 -4.748 1.00 87.44 219 ALA A N 1
ATOM 1678 C CA . ALA A 1 219 ? -2.091 15.815 -5.168 1.00 87.44 219 ALA A CA 1
ATOM 1679 C C . ALA A 1 219 ? -2.539 17.285 -5.225 1.00 87.44 219 ALA A C 1
ATOM 1681 O O . ALA A 1 219 ? -3.678 17.587 -5.574 1.00 87.44 219 ALA A O 1
ATOM 1682 N N . ALA A 1 220 ? -1.625 18.223 -4.952 1.00 81.69 220 ALA A N 1
ATOM 1683 C CA . ALA A 1 220 ? -1.946 19.655 -4.892 1.00 81.69 220 ALA A CA 1
ATOM 1684 C C . ALA A 1 220 ? -2.585 20.198 -6.184 1.00 81.69 220 ALA A C 1
ATOM 1686 O O . ALA A 1 220 ? -3.330 21.175 -6.157 1.00 81.69 220 ALA A O 1
ATOM 1687 N N . THR A 1 221 ? -2.296 19.565 -7.324 1.00 78.50 221 THR A N 1
ATOM 1688 C CA . THR A 1 221 ? -2.873 19.963 -8.609 1.00 78.50 221 THR A CA 1
ATOM 1689 C C . THR A 1 221 ? -4.283 19.419 -8.850 1.00 78.50 221 THR A C 1
ATOM 1691 O O . THR A 1 221 ? -4.976 19.994 -9.686 1.00 78.50 221 THR A O 1
ATOM 1694 N N . ASN A 1 222 ? -4.689 18.353 -8.139 1.00 78.75 222 ASN A N 1
ATOM 1695 C CA . ASN A 1 222 ? -5.975 17.650 -8.249 1.00 78.75 222 ASN A CA 1
ATOM 1696 C C . ASN A 1 222 ? -6.468 17.549 -9.704 1.00 78.75 222 ASN A C 1
ATOM 1698 O O . ASN A 1 222 ? -7.570 17.970 -10.059 1.00 78.75 222 ASN A O 1
ATOM 1702 N N . LYS A 1 223 ? -5.570 17.092 -10.583 1.00 80.44 223 LYS A N 1
ATOM 1703 C CA . LYS A 1 223 ? -5.800 17.086 -12.035 1.00 80.44 223 LYS A CA 1
ATOM 1704 C C . LYS A 1 223 ? -6.490 15.821 -12.507 1.00 80.44 223 LYS A C 1
ATOM 1706 O O . LYS A 1 223 ? -7.064 15.817 -13.595 1.00 80.44 223 LYS A O 1
ATOM 1711 N N . PHE A 1 224 ? -6.385 14.749 -11.731 1.00 80.38 224 PHE A N 1
ATOM 1712 C CA . PHE A 1 224 ? -6.849 13.434 -12.130 1.00 80.38 224 PHE A CA 1
ATOM 1713 C C . PHE A 1 224 ? -8.022 12.990 -11.261 1.00 80.38 224 PHE A C 1
ATOM 1715 O O . PHE A 1 224 ? -8.218 13.435 -10.137 1.00 80.38 224 PHE A O 1
ATOM 1722 N N . SER A 1 225 ? -8.837 12.090 -11.791 1.00 73.44 225 SER A N 1
ATOM 1723 C CA . SER A 1 225 ? -9.874 11.407 -11.023 1.00 73.44 225 SER A CA 1
ATOM 1724 C C . SER A 1 225 ? -9.796 9.930 -11.352 1.00 73.44 225 SER A C 1
ATOM 1726 O O . SER A 1 225 ? -9.531 9.561 -12.498 1.00 73.44 225 SER A O 1
ATOM 1728 N N . ALA A 1 226 ? -9.987 9.088 -10.344 1.00 74.88 226 ALA A N 1
ATOM 1729 C CA . ALA A 1 226 ? -9.951 7.644 -10.506 1.00 74.88 226 ALA A CA 1
ATOM 1730 C C . ALA A 1 226 ? -11.274 7.028 -10.047 1.00 74.88 226 ALA A C 1
ATOM 1732 O O . ALA A 1 226 ? -11.992 7.600 -9.230 1.00 74.88 226 ALA A O 1
ATOM 1733 N N . GLN A 1 227 ? -11.585 5.847 -10.573 1.00 77.50 227 GLN A N 1
ATOM 1734 C CA . GLN A 1 227 ? -12.731 5.061 -10.138 1.00 77.50 227 GLN A CA 1
ATOM 1735 C C . GLN A 1 227 ? -12.229 3.791 -9.449 1.00 77.50 227 GLN A C 1
ATOM 1737 O O . GLN A 1 227 ? -11.441 3.034 -10.021 1.00 77.50 227 GLN A O 1
ATOM 1742 N N . ALA A 1 228 ? -12.683 3.546 -8.223 1.00 76.81 228 ALA A N 1
ATOM 1743 C CA . ALA A 1 228 ? -12.452 2.289 -7.535 1.00 76.81 228 ALA A CA 1
ATOM 1744 C C . ALA A 1 228 ? -13.382 1.214 -8.110 1.00 76.81 228 ALA A C 1
ATOM 1746 O O . ALA A 1 228 ? -14.599 1.277 -7.969 1.00 76.81 228 ALA A O 1
ATOM 1747 N N . LEU A 1 229 ? -12.791 0.192 -8.732 1.00 75.88 229 LEU A N 1
ATOM 1748 C CA . LEU A 1 229 ? -13.509 -0.999 -9.208 1.00 75.88 229 LEU A CA 1
ATOM 1749 C C . LEU A 1 229 ? -13.592 -2.107 -8.143 1.00 75.88 229 LEU A C 1
ATOM 1751 O O . LEU A 1 229 ? -14.162 -3.169 -8.381 1.00 75.88 229 LEU A O 1
ATOM 1755 N N . ALA A 1 230 ? -12.982 -1.885 -6.979 1.00 71.88 230 ALA A N 1
ATOM 1756 C CA . ALA A 1 230 ? -12.931 -2.849 -5.895 1.00 71.88 230 ALA A CA 1
ATOM 1757 C C . ALA A 1 230 ? -14.150 -2.721 -4.976 1.00 71.88 230 ALA A C 1
ATOM 1759 O O . ALA A 1 230 ? -14.670 -1.629 -4.743 1.00 71.88 230 ALA A O 1
ATOM 1760 N N . ARG A 1 231 ? -14.557 -3.840 -4.366 1.00 72.94 231 ARG A N 1
ATOM 1761 C CA . ARG A 1 231 ? -15.488 -3.806 -3.236 1.00 72.94 231 ARG A CA 1
ATOM 1762 C C . ARG A 1 231 ? -14.782 -3.157 -2.047 1.00 72.94 231 ARG A C 1
ATOM 1764 O O . ARG A 1 231 ? -13.952 -3.786 -1.397 1.00 72.94 231 ARG A O 1
ATOM 1771 N N . GLN A 1 232 ? -15.115 -1.903 -1.769 1.00 71.00 232 GLN A N 1
ATOM 1772 C CA . GLN A 1 232 ? -14.544 -1.166 -0.650 1.00 71.00 232 GLN A CA 1
ATOM 1773 C C . GLN A 1 232 ? -15.130 -1.685 0.669 1.00 71.00 232 GLN A C 1
ATOM 1775 O O . GLN A 1 232 ? -16.316 -1.516 0.958 1.00 71.00 232 GLN A O 1
ATOM 1780 N N . CYS A 1 233 ? -14.287 -2.312 1.483 1.00 69.38 233 CYS A N 1
ATOM 1781 C CA . CYS A 1 233 ? -14.617 -2.672 2.855 1.00 69.38 233 CYS A CA 1
ATOM 1782 C C . CYS A 1 233 ? -13.975 -1.641 3.784 1.00 69.38 233 CYS A C 1
ATOM 1784 O O . CYS A 1 233 ? -12.757 -1.490 3.799 1.00 69.38 233 CYS A O 1
ATOM 1786 N N . HIS A 1 234 ? -14.790 -0.922 4.551 1.00 67.19 234 HIS A N 1
ATOM 1787 C CA . HIS A 1 234 ? -14.282 0.012 5.549 1.00 67.19 234 HIS A CA 1
ATOM 1788 C C . HIS A 1 234 ? -14.043 -0.733 6.859 1.00 67.19 234 HIS A C 1
ATOM 1790 O O . HIS A 1 234 ? -14.984 -1.243 7.466 1.00 67.19 234 HIS A O 1
ATOM 1796 N N . THR A 1 235 ? -12.795 -0.773 7.316 1.00 69.19 235 THR A N 1
ATOM 1797 C CA . THR A 1 235 ? -12.472 -1.202 8.677 1.00 69.19 235 THR A CA 1
ATOM 1798 C C . THR A 1 235 ? -12.669 -0.019 9.616 1.00 69.19 235 THR A C 1
ATOM 1800 O O . THR A 1 235 ? -12.068 1.037 9.419 1.00 69.19 235 THR A O 1
ATOM 1803 N N . ARG A 1 236 ? -13.518 -0.171 10.630 1.00 76.25 236 ARG A N 1
ATOM 1804 C CA . ARG A 1 236 ? -13.672 0.813 11.709 1.00 76.25 236 ARG A CA 1
ATOM 1805 C C . ARG A 1 236 ? -12.928 0.328 12.944 1.00 76.25 236 ARG A C 1
ATOM 1807 O O . ARG A 1 236 ? -12.741 -0.876 13.116 1.00 76.25 236 ARG A O 1
ATOM 1814 N N . THR A 1 237 ? -12.497 1.253 13.798 1.00 85.62 237 THR A N 1
ATOM 1815 C CA . THR A 1 237 ? -11.853 0.862 15.055 1.00 85.62 237 THR A CA 1
ATOM 1816 C C . THR A 1 237 ? -12.856 0.108 15.924 1.00 85.62 237 THR A C 1
ATOM 1818 O O . THR A 1 237 ? -14.057 0.380 15.870 1.00 85.62 237 THR A O 1
ATOM 1821 N N . ILE A 1 238 ? -12.385 -0.816 16.764 1.00 89.50 238 ILE A N 1
ATOM 1822 C CA . ILE A 1 238 ? -13.267 -1.508 17.717 1.00 89.50 238 ILE A CA 1
ATOM 1823 C C . ILE A 1 238 ? -14.038 -0.508 18.597 1.00 89.50 238 ILE A C 1
ATOM 1825 O O . ILE A 1 238 ? -15.209 -0.730 18.899 1.00 89.50 238 ILE A O 1
ATOM 1829 N N . LYS A 1 239 ? -13.419 0.642 18.912 1.00 93.81 239 LYS A N 1
ATOM 1830 C CA . LYS A 1 239 ? -14.024 1.749 19.664 1.00 93.81 239 LYS A CA 1
ATOM 1831 C C . LYS A 1 239 ? -15.221 2.375 18.958 1.00 93.81 239 LYS A C 1
ATOM 1833 O O . LYS A 1 239 ? -16.112 2.844 19.651 1.00 93.81 239 LYS A O 1
ATOM 1838 N N . ASP A 1 240 ? -15.255 2.364 17.629 1.00 90.44 240 ASP A N 1
ATOM 1839 C CA . ASP A 1 240 ? -16.383 2.870 16.846 1.00 90.44 240 ASP A CA 1
ATOM 1840 C C . ASP A 1 240 ? -17.428 1.781 16.600 1.00 90.44 240 ASP A C 1
ATOM 1842 O O . ASP A 1 240 ? -18.627 2.043 16.678 1.00 90.44 240 ASP A O 1
ATOM 1846 N N . VAL A 1 241 ? -16.981 0.553 16.307 1.00 91.19 241 VAL A N 1
ATOM 1847 C CA . VAL A 1 241 ? -17.864 -0.584 15.996 1.00 91.19 241 VAL A CA 1
ATOM 1848 C C . VAL A 1 241 ? -18.738 -0.946 17.191 1.00 91.19 241 VAL A C 1
ATOM 1850 O O . VAL A 1 241 ? -19.917 -1.245 17.005 1.00 91.19 241 VAL A O 1
ATOM 1853 N N . ILE A 1 242 ? -18.200 -0.861 18.412 1.00 93.31 242 ILE A N 1
ATOM 1854 C CA . ILE A 1 242 ? -18.942 -1.196 19.632 1.00 93.31 242 ILE A CA 1
ATOM 1855 C C . ILE A 1 242 ? -20.227 -0.364 19.783 1.00 93.31 242 ILE A C 1
ATOM 1857 O O . ILE A 1 242 ? -21.239 -0.857 20.272 1.00 93.31 242 ILE A O 1
ATOM 1861 N N . ASN A 1 243 ? -20.238 0.869 19.268 1.00 91.31 243 ASN A N 1
ATOM 1862 C CA . ASN A 1 243 ? -21.410 1.744 19.305 1.00 91.31 243 ASN A CA 1
ATOM 1863 C C . ASN A 1 243 ? -22.574 1.205 18.464 1.00 91.31 243 ASN A C 1
ATOM 1865 O O . ASN A 1 243 ? -23.728 1.457 18.795 1.00 91.31 243 ASN A O 1
ATOM 1869 N N . GLY A 1 244 ? -22.290 0.423 17.417 1.00 89.62 244 GLY A N 1
ATOM 1870 C CA . GLY A 1 244 ? -23.310 -0.210 16.579 1.00 89.62 244 GLY A CA 1
ATOM 1871 C C . GLY A 1 244 ? -24.019 -1.396 17.238 1.00 89.62 244 GLY A C 1
ATOM 1872 O O . GLY A 1 244 ? -25.103 -1.764 16.798 1.00 89.62 244 GLY A O 1
ATOM 1873 N N . ILE A 1 245 ? -23.436 -1.974 18.292 1.00 91.75 245 ILE A N 1
ATOM 1874 C CA . ILE A 1 245 ? -24.010 -3.115 19.027 1.00 91.75 245 ILE A CA 1
ATOM 1875 C C . ILE A 1 245 ? -24.528 -2.731 20.415 1.00 91.75 245 ILE A C 1
ATOM 1877 O O . ILE A 1 245 ? -24.890 -3.605 21.195 1.00 91.75 245 ILE A O 1
ATOM 1881 N N . GLY A 1 246 ? -24.592 -1.433 20.717 1.00 89.00 246 GLY A N 1
ATOM 1882 C CA . GLY A 1 246 ? -25.105 -0.938 21.989 1.00 89.00 246 GLY A CA 1
ATOM 1883 C C . GLY A 1 246 ? -24.060 -0.303 22.893 1.00 89.00 246 GLY A C 1
ATOM 1884 O O . GLY A 1 246 ? -24.348 -0.157 24.067 1.00 89.00 246 GLY A O 1
ATOM 1885 N N . GLY A 1 247 ? -22.890 0.097 22.390 1.00 92.38 247 GLY A N 1
ATOM 1886 C CA . GLY A 1 247 ? -21.948 0.938 23.133 1.00 92.38 247 GLY A CA 1
ATOM 1887 C C . GLY A 1 247 ? -21.043 0.195 24.105 1.00 92.38 247 GLY A C 1
ATOM 1888 O O . GLY A 1 247 ? -21.092 -1.023 24.218 1.00 92.38 247 GLY A O 1
ATOM 1889 N N . VAL A 1 248 ? -20.201 0.927 24.838 1.00 94.38 248 VAL A N 1
ATOM 1890 C CA . VAL A 1 248 ? -19.223 0.321 25.767 1.00 94.38 248 VAL A CA 1
ATOM 1891 C C . VAL A 1 248 ? -19.848 -0.541 26.867 1.00 94.38 248 VAL A C 1
ATOM 1893 O O . VAL A 1 248 ? -19.190 -1.450 27.369 1.00 94.38 248 VAL A O 1
ATOM 1896 N N . GLN A 1 249 ? -21.118 -0.313 27.206 1.00 92.31 249 GLN A N 1
ATOM 1897 C CA . GLN A 1 249 ? -21.845 -1.106 28.198 1.00 92.31 249 GLN A CA 1
ATOM 1898 C C . GLN A 1 249 ? -22.036 -2.579 27.808 1.00 92.31 249 GLN A C 1
ATOM 1900 O O . GLN A 1 249 ? -22.253 -3.407 28.687 1.00 92.31 249 GLN A O 1
ATOM 1905 N N . VAL A 1 250 ? -21.898 -2.945 26.526 1.00 93.06 250 VAL A N 1
ATOM 1906 C CA . VAL A 1 250 ? -21.963 -4.360 26.102 1.00 93.06 250 VAL A CA 1
ATOM 1907 C C . VAL A 1 250 ? -20.833 -5.207 26.690 1.00 93.06 250 VAL A C 1
ATOM 1909 O O . VAL A 1 250 ? -20.900 -6.430 26.640 1.00 93.06 250 VAL A O 1
ATOM 1912 N N . LEU A 1 251 ? -19.797 -4.570 27.245 1.00 92.38 251 LEU A N 1
ATOM 1913 C CA . LEU A 1 251 ? -18.694 -5.244 27.925 1.00 92.38 251 LEU A CA 1
ATOM 1914 C C . LEU A 1 251 ? -19.018 -5.585 29.384 1.00 92.38 251 LEU A C 1
ATOM 1916 O O . LEU A 1 251 ? -18.330 -6.413 29.969 1.00 92.38 251 LEU A O 1
ATOM 1920 N N . PHE A 1 252 ? -20.037 -4.971 29.991 1.00 92.31 252 PHE A N 1
ATOM 1921 C CA . PHE A 1 252 ? -20.360 -5.173 31.408 1.00 92.31 252 PHE A CA 1
ATOM 1922 C C . PHE A 1 252 ? -20.728 -6.614 31.777 1.00 92.31 252 PHE A C 1
ATOM 1924 O O . PHE A 1 252 ? -20.278 -7.058 32.829 1.00 92.31 252 PHE A O 1
ATOM 1931 N N . PRO A 1 253 ? -21.448 -7.389 30.941 1.00 89.62 253 PRO A N 1
ATOM 1932 C CA . PRO A 1 253 ? -21.724 -8.792 31.246 1.00 89.62 253 PRO A CA 1
ATOM 1933 C C . PRO A 1 253 ? -20.463 -9.653 31.399 1.00 89.62 253 PRO A C 1
ATOM 1935 O O . PRO A 1 253 ? -20.501 -10.662 32.091 1.00 89.62 253 PRO A O 1
ATOM 1938 N N . LEU A 1 254 ? -19.326 -9.246 30.815 1.00 87.88 254 LEU A N 1
ATOM 1939 C CA . LEU A 1 254 ? -18.056 -9.959 30.999 1.00 87.88 254 LEU A CA 1
ATOM 1940 C C . LEU A 1 254 ? -17.609 -9.972 32.465 1.00 87.88 254 LEU A C 1
ATOM 1942 O O . LEU A 1 254 ? -16.894 -10.882 32.859 1.00 87.88 254 LEU A O 1
ATOM 1946 N N . LEU A 1 255 ? -18.036 -8.981 33.251 1.00 85.81 255 LEU A N 1
ATOM 1947 C CA . LEU A 1 255 ? -17.753 -8.854 34.679 1.00 85.81 255 LEU A CA 1
ATOM 1948 C C . LEU A 1 255 ? -18.540 -9.888 35.501 1.00 85.81 255 LEU A C 1
ATOM 1950 O O . LEU A 1 255 ? -18.006 -10.433 36.457 1.00 85.81 255 LEU A O 1
ATOM 1954 N N . GLU A 1 256 ? -19.765 -10.218 35.079 1.00 78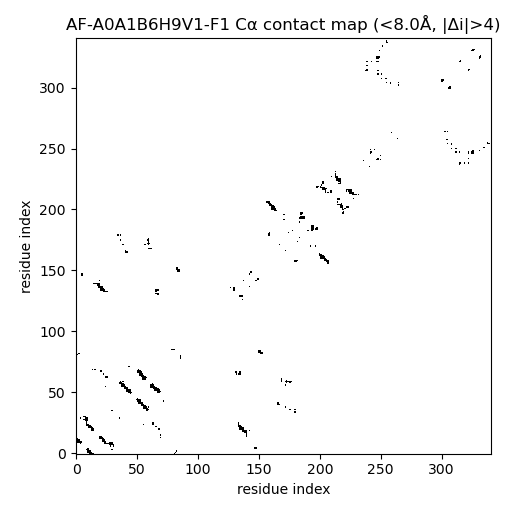.56 256 GLU A N 1
ATOM 1955 C CA . GLU A 1 256 ? -20.588 -11.264 35.708 1.00 78.56 256 GLU A CA 1
ATOM 1956 C C . GLU A 1 256 ? -20.070 -12.674 35.382 1.00 78.56 256 GLU A C 1
ATOM 1958 O O . GLU A 1 256 ? -20.205 -13.594 36.181 1.00 78.56 256 GLU A O 1
ATOM 1963 N N . CYS A 1 257 ? -19.407 -12.861 34.235 1.00 71.69 257 CYS A N 1
ATOM 1964 C CA . CYS A 1 257 ? -18.795 -14.144 33.874 1.00 71.69 257 CYS A CA 1
ATOM 1965 C C . CYS A 1 257 ? -17.547 -14.500 34.703 1.00 71.69 257 CYS A C 1
ATOM 1967 O O . CYS A 1 257 ? -17.034 -15.610 34.566 1.00 71.69 257 CYS A O 1
ATOM 1969 N N . VAL A 1 258 ? -17.044 -13.584 35.537 1.00 69.62 258 VAL A N 1
ATOM 1970 C CA . VAL A 1 258 ? -15.864 -13.807 36.386 1.00 69.62 258 VAL A CA 1
ATOM 1971 C C . VAL A 1 258 ? -16.206 -14.585 37.667 1.00 69.62 258 VAL A C 1
ATOM 1973 O O . VAL A 1 258 ? -15.306 -15.114 38.312 1.00 69.62 258 VAL A O 1
ATOM 1976 N N . GLU A 1 259 ? -17.490 -14.758 38.003 1.00 59.06 259 GLU A N 1
ATOM 1977 C CA . GLU A 1 259 ? -17.968 -15.445 39.222 1.00 59.06 259 GLU A CA 1
ATOM 1978 C C . GLU A 1 259 ? -17.727 -16.984 39.244 1.00 59.06 259 GLU A C 1
ATOM 1980 O O . GLU A 1 259 ? -18.380 -17.720 39.982 1.00 59.06 259 GLU A O 1
ATOM 1985 N N . GLY A 1 260 ? -16.790 -17.509 38.445 1.00 55.12 260 GLY A N 1
ATOM 1986 C CA . GLY A 1 260 ? -16.628 -18.944 38.178 1.00 55.12 260 GLY A CA 1
ATOM 1987 C C . GLY A 1 260 ? -15.505 -19.699 38.901 1.00 55.12 260 GLY A C 1
ATOM 1988 O O . GLY A 1 260 ? -15.527 -20.926 38.872 1.00 55.12 260 GLY A O 1
ATOM 1989 N N . GLU A 1 261 ? -14.543 -19.045 39.560 1.00 47.44 261 GLU A N 1
ATOM 1990 C CA . GLU A 1 261 ? -13.435 -19.747 40.237 1.00 47.44 261 GLU A CA 1
ATOM 1991 C C . GLU A 1 261 ? -13.183 -19.210 41.652 1.00 47.44 261 GLU A C 1
ATOM 1993 O O . GLU A 1 261 ? -12.233 -18.488 41.908 1.00 47.44 261 GLU A O 1
ATOM 1998 N N . GLY A 1 262 ? -14.049 -19.598 42.591 1.00 47.09 262 GLY A N 1
ATOM 1999 C CA . GLY A 1 262 ? -13.642 -20.067 43.923 1.00 47.09 262 GLY A CA 1
ATOM 2000 C C . GLY A 1 262 ? -12.948 -19.138 44.929 1.00 47.09 262 GLY A C 1
ATOM 2001 O O . GLY A 1 262 ? -12.824 -19.568 46.067 1.00 47.09 262 GLY A O 1
ATOM 2002 N N . GLU A 1 263 ? -12.550 -17.916 44.597 1.00 49.22 263 GLU A N 1
ATOM 2003 C CA . GLU A 1 263 ? -12.096 -16.874 45.527 1.00 49.22 263 GLU A CA 1
ATOM 2004 C C . GLU A 1 263 ? -12.467 -15.517 44.909 1.00 49.22 263 GLU A C 1
ATOM 2006 O O . GLU A 1 263 ? -12.227 -15.278 43.727 1.00 49.22 263 GLU A O 1
ATOM 2011 N N . GLY A 1 264 ? -13.129 -14.645 45.677 1.00 51.16 264 GLY A N 1
ATOM 2012 C CA . GLY A 1 264 ? -13.544 -13.324 45.194 1.00 51.16 264 GLY A CA 1
ATOM 2013 C C . GLY A 1 264 ? -12.362 -12.514 44.637 1.00 51.16 264 GLY A C 1
ATOM 2014 O O . GLY A 1 264 ? -11.211 -12.792 44.982 1.00 51.16 264 GLY A O 1
ATOM 2015 N N . PRO A 1 265 ? -12.611 -11.508 43.780 1.00 50.78 265 PRO A N 1
ATOM 2016 C CA . PRO A 1 265 ? -11.538 -10.735 43.169 1.00 50.78 265 PRO A CA 1
ATOM 2017 C C . PRO A 1 265 ? -10.647 -10.118 44.252 1.00 50.78 265 PRO A C 1
ATOM 2019 O O . PRO A 1 265 ? -11.105 -9.310 45.059 1.00 50.78 265 PRO A O 1
ATOM 2022 N N . ASP A 1 266 ? -9.365 -10.489 44.266 1.00 49.53 266 ASP A N 1
ATOM 2023 C CA . ASP A 1 266 ? -8.389 -9.889 45.171 1.00 49.53 266 ASP A CA 1
ATOM 2024 C C . ASP A 1 266 ? -8.120 -8.439 44.737 1.00 49.53 266 ASP A C 1
ATOM 2026 O O . ASP A 1 266 ? -7.277 -8.139 43.888 1.00 49.53 266 ASP A O 1
ATOM 2030 N N . LEU A 1 267 ? -8.914 -7.522 45.293 1.00 52.50 267 LEU A N 1
ATOM 2031 C CA . LEU A 1 267 ? -8.813 -6.080 45.082 1.00 52.50 267 LEU A CA 1
ATOM 2032 C C . LEU A 1 267 ? -7.622 -5.462 45.837 1.00 52.50 267 LEU A C 1
ATOM 2034 O O . LEU A 1 267 ? -7.417 -4.249 45.748 1.00 52.50 267 LEU A O 1
ATOM 2038 N N . SER A 1 268 ? -6.803 -6.262 46.538 1.00 51.66 268 SER A N 1
ATOM 2039 C CA . SER A 1 268 ? -5.592 -5.785 47.224 1.00 51.66 268 SER A CA 1
ATOM 2040 C C . SER A 1 268 ? -4.590 -5.114 46.277 1.00 51.66 268 SER A C 1
ATOM 2042 O O . SER A 1 268 ? -3.842 -4.236 46.702 1.00 51.66 268 SER A O 1
ATOM 2044 N N . VAL A 1 269 ? -4.641 -5.428 44.975 1.00 53.34 269 VAL A N 1
ATOM 2045 C CA . VAL A 1 269 ? -3.846 -4.777 43.915 1.00 53.34 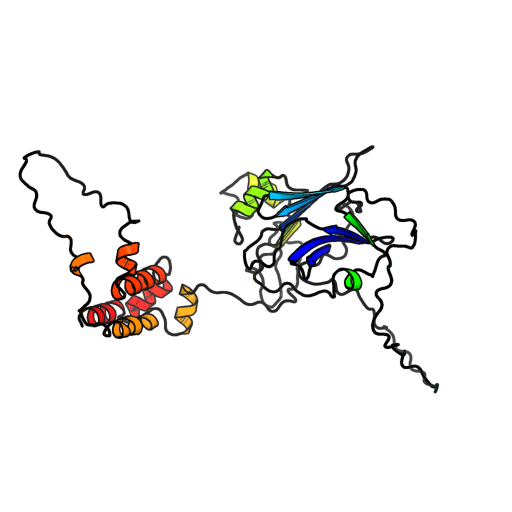269 VAL A CA 1
ATOM 2046 C C . VAL A 1 269 ? -4.142 -3.273 43.786 1.00 53.34 269 VAL A C 1
ATOM 2048 O O . VAL A 1 269 ? -3.267 -2.513 43.373 1.00 53.34 269 VAL A O 1
ATOM 2051 N N . PHE A 1 270 ? -5.344 -2.821 44.161 1.00 46.75 270 PHE A N 1
ATOM 2052 C CA . PHE A 1 270 ? -5.743 -1.407 44.127 1.00 46.75 270 PHE A CA 1
ATOM 2053 C C . PHE A 1 270 ? -5.593 -0.697 45.477 1.00 46.75 270 PHE A C 1
ATOM 2055 O O . PHE A 1 270 ? -5.770 0.521 45.551 1.00 46.75 270 PHE A O 1
ATOM 2062 N N . SER A 1 271 ? -5.258 -1.430 46.541 1.00 41.25 271 SER A N 1
ATOM 2063 C CA . SER A 1 271 ? -5.048 -0.854 47.863 1.00 41.25 271 SER A CA 1
ATOM 2064 C C . SER A 1 271 ? -3.612 -0.331 47.972 1.00 41.25 271 SER A C 1
ATOM 2066 O O . SER A 1 271 ? -2.669 -1.118 47.859 1.00 41.25 271 SER A O 1
ATOM 2068 N N . PRO A 1 272 ? -3.387 0.972 48.225 1.00 39.09 272 PRO A N 1
ATOM 2069 C CA . PRO A 1 272 ? -2.063 1.449 48.587 1.00 39.09 272 PRO A CA 1
ATOM 2070 C C . PRO A 1 272 ? -1.732 0.873 49.967 1.00 39.09 272 PRO A C 1
ATOM 2072 O O . PRO A 1 272 ? -2.208 1.370 50.986 1.00 39.09 272 PRO A O 1
ATOM 2075 N N . HIS A 1 273 ? -0.970 -0.219 50.018 1.00 39.69 273 HIS A N 1
ATOM 2076 C CA . HIS A 1 273 ? -0.453 -0.722 51.284 1.00 39.69 273 HIS A CA 1
ATOM 2077 C C . HIS A 1 273 ? 0.464 0.345 51.900 1.00 39.69 273 HIS A C 1
ATOM 2079 O O . HIS A 1 273 ? 1.455 0.718 51.267 1.00 39.69 273 HIS A O 1
ATOM 2085 N N . PRO A 1 274 ? 0.195 0.827 53.128 1.00 38.97 274 PRO A N 1
ATOM 2086 C CA . PRO A 1 274 ? 1.182 1.581 53.873 1.00 38.97 274 PRO A CA 1
ATOM 2087 C C . PRO A 1 274 ? 2.258 0.584 54.304 1.00 38.97 274 PRO A C 1
ATOM 2089 O O . PRO A 1 274 ? 2.107 -0.130 55.294 1.00 38.97 274 PRO A O 1
ATOM 2092 N N . SER A 1 275 ? 3.333 0.483 53.527 1.00 37.59 275 SER A N 1
ATOM 2093 C CA . SER A 1 275 ? 4.559 -0.150 53.995 1.00 37.59 275 SER A CA 1
ATOM 2094 C C . SER A 1 275 ? 5.017 0.611 55.236 1.00 37.59 275 SER A C 1
ATOM 2096 O O . SER A 1 275 ? 5.373 1.786 55.154 1.00 37.59 275 SER A O 1
ATOM 2098 N N . THR A 1 276 ? 4.949 -0.046 56.388 1.00 37.25 276 THR A N 1
ATOM 2099 C CA . THR A 1 276 ? 5.460 0.437 57.669 1.00 37.25 276 THR A CA 1
ATOM 2100 C C . THR A 1 276 ? 6.903 0.913 57.480 1.00 37.25 276 THR A C 1
ATOM 2102 O O . THR A 1 276 ? 7.756 0.088 57.139 1.00 37.25 276 THR A O 1
ATOM 2105 N N . PRO A 1 277 ? 7.226 2.203 57.684 1.00 40.22 277 PRO A N 1
ATOM 2106 C CA . PRO A 1 277 ? 8.607 2.636 57.630 1.00 40.22 277 PRO A CA 1
ATOM 2107 C C . PRO A 1 277 ? 9.264 2.200 58.937 1.00 40.22 277 PRO A C 1
ATOM 2109 O O . PRO A 1 277 ? 8.922 2.673 60.022 1.00 40.22 277 PRO A O 1
ATOM 2112 N N . SER A 1 278 ? 10.209 1.267 58.854 1.00 35.62 278 SER A N 1
ATOM 2113 C CA . SER A 1 278 ? 11.181 1.088 59.925 1.00 35.62 278 SER A CA 1
ATOM 2114 C C . SER A 1 278 ? 11.912 2.415 60.123 1.00 35.62 278 SER A C 1
ATOM 2116 O O . SER A 1 278 ? 12.476 2.967 59.180 1.00 35.62 278 SER A O 1
ATOM 2118 N N . HIS A 1 279 ? 11.848 2.920 61.350 1.00 39.03 279 HIS A N 1
ATOM 2119 C CA . HIS A 1 279 ? 12.435 4.169 61.806 1.00 39.03 279 HIS A CA 1
ATOM 2120 C C . HIS A 1 279 ? 13.845 4.432 61.264 1.00 39.03 279 HIS A C 1
ATOM 2122 O O . HIS A 1 279 ? 14.798 3.774 61.667 1.00 39.03 279 HIS A O 1
ATOM 2128 N N . THR A 1 280 ? 13.979 5.508 60.496 1.00 32.91 280 THR A N 1
ATOM 2129 C CA . THR A 1 280 ? 15.131 6.412 60.572 1.00 32.91 280 THR A CA 1
ATOM 2130 C C . THR A 1 280 ? 14.635 7.806 60.213 1.00 32.91 280 THR A C 1
ATOM 2132 O O . THR A 1 280 ? 14.087 8.020 59.138 1.00 32.91 280 THR A O 1
ATOM 2135 N N . HIS A 1 281 ? 14.776 8.736 61.154 1.00 38.75 281 HIS A N 1
ATOM 2136 C CA . HIS A 1 281 ? 14.538 10.158 60.948 1.00 38.75 281 HIS A CA 1
ATOM 2137 C C . HIS A 1 281 ? 15.407 10.685 59.798 1.00 38.75 281 HIS A C 1
ATOM 2139 O O . HIS A 1 281 ? 16.630 10.706 59.930 1.00 38.75 281 HIS A O 1
ATOM 2145 N N . GLN A 1 282 ? 14.786 11.193 58.735 1.00 32.53 282 GLN A N 1
ATOM 2146 C CA . GLN A 1 282 ? 15.353 12.294 57.965 1.00 32.53 282 GLN A CA 1
ATOM 2147 C C . GLN A 1 282 ? 14.237 13.095 57.288 1.00 32.53 282 GLN A C 1
ATOM 2149 O O . GLN A 1 282 ? 13.394 12.553 56.580 1.00 32.53 282 GLN A O 1
ATOM 2154 N N . ASP A 1 283 ? 14.224 14.386 57.599 1.00 36.34 283 ASP A N 1
ATOM 2155 C CA . ASP A 1 283 ? 13.333 15.409 57.069 1.00 36.34 283 ASP A CA 1
ATOM 2156 C C . ASP A 1 283 ? 13.451 15.573 55.540 1.00 36.34 283 ASP A C 1
ATOM 2158 O O . ASP A 1 283 ? 14.532 15.417 54.971 1.00 36.34 283 ASP A O 1
ATOM 2162 N N . MET A 1 284 ? 12.348 16.064 54.957 1.00 33.84 284 MET A N 1
ATOM 2163 C CA . MET A 1 284 ? 12.179 16.731 53.650 1.00 33.84 284 MET A CA 1
ATOM 2164 C C . MET A 1 284 ? 11.628 15.912 52.461 1.00 33.84 284 MET A C 1
ATOM 2166 O O . MET A 1 284 ? 12.360 15.316 51.683 1.00 33.84 284 MET A O 1
ATOM 2170 N N . SER A 1 285 ? 10.322 16.115 52.224 1.00 40.69 285 SER A N 1
ATOM 2171 C CA . SER A 1 285 ? 9.648 16.199 50.908 1.00 40.69 285 SER A CA 1
ATOM 2172 C C . SER A 1 285 ? 9.773 14.998 49.959 1.00 40.69 285 SER A C 1
ATOM 2174 O O . SER A 1 285 ? 10.477 15.050 48.952 1.00 40.69 285 SER A O 1
ATOM 2176 N N . GLU A 1 286 ? 8.994 13.949 50.215 1.00 36.91 286 GLU A N 1
ATOM 2177 C CA . GLU A 1 286 ? 8.941 12.753 49.373 1.00 36.91 286 GLU A CA 1
ATOM 2178 C C . GLU A 1 286 ? 7.793 12.851 48.348 1.00 36.91 286 GLU A C 1
ATOM 2180 O O . GLU A 1 286 ? 6.637 12.525 48.621 1.00 36.91 286 GLU A O 1
ATOM 2185 N N . TRP A 1 287 ? 8.100 13.326 47.136 1.00 48.16 287 TRP A N 1
ATOM 2186 C CA . TRP A 1 287 ? 7.293 12.986 45.964 1.00 48.16 287 TRP A CA 1
ATOM 2187 C C . TRP A 1 287 ? 7.429 11.475 45.764 1.00 48.16 287 TRP A C 1
ATOM 2189 O O . TRP A 1 287 ? 8.479 11.008 45.327 1.00 48.16 287 TRP A O 1
ATOM 2199 N N . ALA A 1 288 ? 6.398 10.704 46.112 1.00 41.66 288 ALA A N 1
ATOM 2200 C CA . ALA A 1 288 ? 6.397 9.264 45.894 1.00 41.66 288 ALA A CA 1
ATOM 2201 C C . ALA A 1 288 ? 6.422 8.981 44.383 1.00 41.66 288 ALA A C 1
ATOM 2203 O O . ALA A 1 288 ? 5.411 9.088 43.686 1.00 41.66 288 ALA A O 1
ATOM 2204 N N . VAL A 1 289 ? 7.603 8.650 43.861 1.00 50.19 289 VAL A N 1
ATOM 2205 C CA . VAL A 1 289 ? 7.766 8.175 42.487 1.00 50.19 289 VAL A CA 1
ATOM 2206 C C . VAL A 1 289 ? 7.220 6.751 42.433 1.00 50.19 289 VAL A C 1
ATOM 2208 O O . VAL A 1 289 ? 7.851 5.814 42.917 1.00 50.19 289 VAL A O 1
ATOM 2211 N N . LEU A 1 290 ? 6.026 6.587 41.858 1.00 41.12 290 LEU A N 1
ATOM 2212 C CA . LEU A 1 290 ? 5.485 5.264 41.554 1.00 41.12 290 LEU A CA 1
ATOM 2213 C C . LEU A 1 290 ? 6.407 4.574 40.529 1.00 41.12 290 LEU A C 1
ATOM 2215 O O . LEU A 1 290 ? 6.737 5.187 39.507 1.00 41.12 290 LEU A O 1
ATOM 2219 N N . PRO A 1 291 ? 6.842 3.323 40.768 1.00 42.38 291 PRO A N 1
ATOM 2220 C CA . PRO A 1 291 ? 7.694 2.604 39.832 1.00 42.38 291 PRO A CA 1
ATOM 2221 C C . PRO A 1 291 ? 6.970 2.399 38.497 1.00 42.38 291 PRO A C 1
ATOM 2223 O O . PRO A 1 291 ? 5.768 2.143 38.438 1.00 42.38 291 PRO A O 1
ATOM 2226 N N . SER A 1 292 ? 7.724 2.551 37.412 1.00 43.97 292 SER A N 1
ATOM 2227 C CA . SER A 1 292 ? 7.224 2.603 36.042 1.00 43.97 292 SER A CA 1
ATOM 2228 C C . SER A 1 292 ? 6.478 1.322 35.627 1.00 43.97 292 SER A C 1
ATOM 2230 O O . SER A 1 292 ? 6.924 0.202 35.873 1.00 43.97 292 SER A O 1
ATOM 2232 N N . SER A 1 293 ? 5.352 1.541 34.952 1.00 54.47 293 SER A N 1
ATOM 2233 C CA . SER A 1 293 ? 4.226 0.682 34.540 1.00 54.47 293 SER A CA 1
ATOM 2234 C C . SER A 1 293 ? 4.455 -0.713 33.924 1.00 54.47 293 SER A C 1
ATOM 2236 O O . SER A 1 293 ? 3.472 -1.377 33.609 1.00 54.47 293 SER A O 1
ATOM 2238 N N . SER A 1 294 ? 5.676 -1.218 33.738 1.00 49.06 294 SER A N 1
ATOM 2239 C CA . SER A 1 294 ? 5.885 -2.464 32.968 1.00 49.06 294 SER A CA 1
ATOM 2240 C C . SER A 1 294 ? 5.733 -3.760 33.780 1.00 49.06 294 SER A C 1
ATOM 2242 O O . SER A 1 294 ? 5.359 -4.796 33.231 1.00 49.06 294 SER A O 1
ATOM 2244 N N . LEU A 1 295 ? 5.988 -3.729 35.094 1.00 45.59 295 LEU A N 1
ATOM 2245 C CA . LEU A 1 295 ? 5.818 -4.890 35.987 1.00 45.59 295 LEU A CA 1
ATOM 2246 C C . LEU A 1 295 ? 4.384 -5.038 36.518 1.00 45.59 295 LEU A C 1
ATOM 2248 O O . LEU A 1 295 ? 3.978 -6.142 36.883 1.00 45.59 295 LEU A O 1
ATOM 2252 N N . SER A 1 296 ? 3.618 -3.944 36.562 1.00 57.00 296 SER A N 1
ATOM 2253 C CA . SER A 1 296 ? 2.234 -3.935 37.044 1.00 57.00 296 SER A CA 1
ATOM 2254 C C . SER A 1 296 ? 1.255 -4.508 36.021 1.00 57.00 296 SER A C 1
ATOM 2256 O O . SER A 1 296 ? 0.328 -5.202 36.416 1.00 57.00 296 SER A O 1
ATOM 2258 N N . GLU A 1 297 ? 1.477 -4.295 34.720 1.00 58.22 297 GLU A N 1
ATOM 2259 C CA . GLU A 1 297 ? 0.559 -4.749 33.662 1.00 58.22 297 GLU A CA 1
ATOM 2260 C C . GLU A 1 297 ? 0.465 -6.280 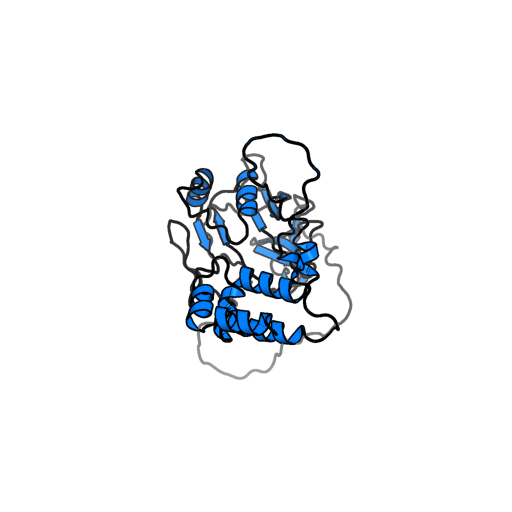33.573 1.00 58.22 297 GLU A C 1
ATOM 2262 O O . GLU A 1 297 ? -0.638 -6.814 33.602 1.00 58.22 297 GLU A O 1
ATOM 2267 N N . LYS A 1 298 ? 1.588 -7.012 33.620 1.00 62.22 298 LYS A N 1
ATOM 2268 C CA . LYS A 1 298 ? 1.568 -8.491 33.586 1.00 62.22 298 LYS A CA 1
ATOM 2269 C C . LYS A 1 298 ? 0.846 -9.139 34.768 1.00 62.22 298 LYS A C 1
ATOM 2271 O O . LYS A 1 298 ? 0.289 -10.220 34.618 1.00 62.22 298 LYS A O 1
ATOM 2276 N N . LYS A 1 299 ? 0.893 -8.523 35.954 1.00 64.00 299 LYS A N 1
ATOM 2277 C CA . LYS A 1 299 ? 0.141 -9.001 37.129 1.00 64.00 299 LYS A CA 1
ATOM 2278 C C . LYS A 1 299 ? 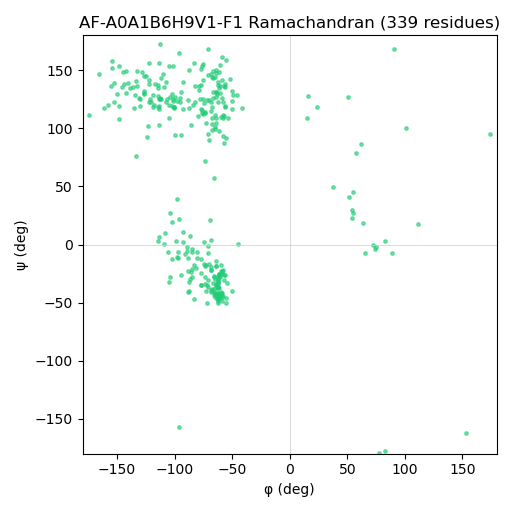-1.338 -8.635 37.022 1.00 64.00 299 LYS A C 1
ATOM 2280 O O . LYS A 1 299 ? -2.190 -9.407 37.438 1.00 64.00 299 LYS A O 1
ATOM 2285 N N . LEU A 1 300 ? -1.634 -7.479 36.433 1.00 65.56 300 LEU A N 1
ATOM 2286 C CA . LEU A 1 300 ? -2.992 -6.990 36.223 1.00 65.56 300 LEU A CA 1
ATOM 2287 C C . LEU A 1 300 ? -3.740 -7.804 35.152 1.00 65.56 300 LEU A C 1
ATOM 2289 O O . LEU A 1 300 ? -4.944 -7.997 35.264 1.00 65.56 300 LEU A O 1
ATOM 2293 N N . GLU A 1 301 ? -3.021 -8.350 34.170 1.00 67.56 301 GLU A N 1
ATOM 2294 C CA . GLU A 1 301 ? -3.544 -9.289 33.167 1.00 67.56 301 GLU A CA 1
ATOM 2295 C C . GLU A 1 301 ? -3.933 -10.660 33.751 1.00 67.56 301 GLU A C 1
ATOM 2297 O O . GLU A 1 301 ? -4.747 -11.359 33.151 1.00 67.56 301 GLU A O 1
ATOM 2302 N N . GLN A 1 302 ? -3.393 -11.046 34.916 1.00 73.00 302 GLN A N 1
ATOM 2303 C CA . GLN A 1 302 ? -3.756 -12.302 35.593 1.00 73.00 302 GLN A CA 1
ATOM 2304 C C . GLN A 1 302 ? -5.105 -12.210 36.308 1.00 73.00 302 GLN A C 1
ATOM 2306 O O . GLN A 1 302 ? -5.756 -13.229 36.519 1.00 73.00 302 GLN A O 1
ATOM 2311 N N . ASN A 1 303 ? -5.531 -10.999 36.679 1.00 82.94 303 ASN A N 1
ATOM 2312 C CA . ASN A 1 303 ? -6.819 -10.782 37.315 1.00 82.94 303 ASN A CA 1
ATOM 2313 C C . ASN A 1 303 ? -7.878 -10.460 36.234 1.00 82.94 303 ASN A C 1
ATOM 2315 O O . ASN A 1 303 ? -7.783 -9.420 35.574 1.00 82.94 303 ASN A O 1
ATOM 2319 N N . PRO A 1 304 ? -8.910 -11.304 36.051 1.00 83.94 304 PRO A N 1
ATOM 2320 C CA . PRO A 1 304 ? -9.913 -11.125 34.997 1.00 83.94 304 PRO A CA 1
ATOM 2321 C C . PRO A 1 304 ? -10.728 -9.830 35.136 1.00 83.94 304 PRO A C 1
ATOM 2323 O O . PRO A 1 304 ? -10.997 -9.168 34.131 1.00 83.94 304 PRO A O 1
ATOM 2326 N N . VAL A 1 305 ? -11.053 -9.409 36.366 1.00 87.56 305 VAL A N 1
ATOM 2327 C CA . VAL A 1 305 ? -11.722 -8.120 36.632 1.00 87.56 305 VAL A CA 1
ATOM 2328 C C . VAL A 1 305 ? -10.832 -6.969 36.181 1.00 87.56 305 VAL A C 1
ATOM 2330 O O . VAL A 1 305 ? -11.270 -6.048 35.494 1.00 87.56 305 VAL A O 1
ATOM 2333 N N . SER A 1 306 ? -9.550 -7.042 36.516 1.00 86.12 306 SER A N 1
ATOM 2334 C CA . SER A 1 306 ? -8.586 -6.012 36.156 1.00 86.12 306 SER A CA 1
ATOM 2335 C C . SER A 1 306 ? -8.341 -5.936 34.647 1.00 86.12 306 SER A C 1
ATOM 2337 O O . SER A 1 306 ? -8.292 -4.839 34.090 1.00 86.12 306 SER A O 1
ATOM 2339 N N . CYS A 1 307 ? -8.267 -7.080 33.963 1.00 86.25 307 CYS A N 1
ATOM 2340 C CA . CYS A 1 307 ? -8.187 -7.161 32.505 1.00 86.25 307 CYS A CA 1
ATOM 2341 C C . CYS A 1 307 ? -9.413 -6.518 31.831 1.00 86.25 307 CYS A C 1
ATOM 2343 O O . CYS A 1 307 ? -9.272 -5.725 30.897 1.00 86.25 307 CYS A O 1
ATOM 2345 N N . MET A 1 308 ? -10.617 -6.768 32.355 1.00 90.06 308 MET A N 1
ATOM 2346 C CA . MET A 1 308 ? -11.840 -6.126 31.871 1.00 90.06 308 MET A CA 1
ATOM 2347 C C . MET A 1 308 ? -11.813 -4.604 32.080 1.00 90.06 308 MET A C 1
ATOM 2349 O O . MET A 1 308 ? -12.139 -3.852 31.158 1.00 90.06 308 MET A O 1
ATOM 2353 N N . LEU A 1 309 ? -11.361 -4.123 33.242 1.00 90.31 309 LEU A N 1
ATOM 2354 C CA . LEU A 1 309 ? -11.232 -2.687 33.510 1.00 90.31 309 LEU A CA 1
ATOM 2355 C C . LEU A 1 309 ? -10.187 -2.018 32.609 1.00 9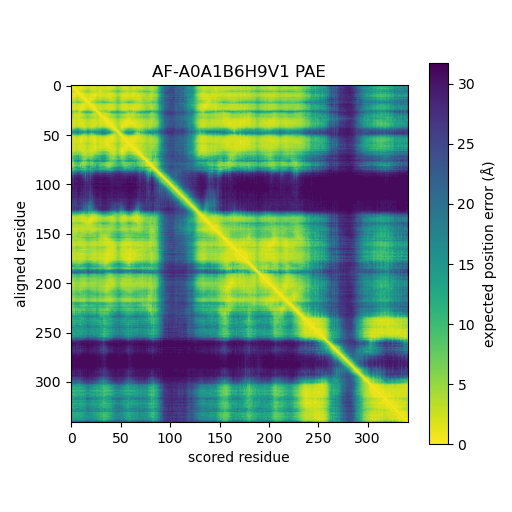0.31 309 LEU A C 1
ATOM 2357 O O . LEU A 1 309 ? -10.406 -0.899 32.137 1.00 90.31 309 LEU A O 1
ATOM 2361 N N . LEU A 1 310 ? -9.078 -2.701 32.314 1.00 90.38 310 LEU A N 1
ATOM 2362 C CA . LEU A 1 310 ? -8.090 -2.245 31.336 1.00 90.38 310 LEU A CA 1
ATOM 2363 C C . LEU A 1 310 ? -8.676 -2.182 29.923 1.00 90.38 310 LEU A C 1
ATOM 2365 O O . LEU A 1 310 ? -8.467 -1.190 29.222 1.00 90.38 310 LEU A O 1
ATOM 2369 N N . LEU A 1 311 ? -9.443 -3.197 29.513 1.00 91.69 311 LEU A N 1
ATOM 2370 C CA . LEU A 1 311 ? -10.160 -3.191 28.239 1.00 91.69 311 LEU A CA 1
ATOM 2371 C C . LEU A 1 311 ? -11.116 -1.995 28.169 1.00 91.69 311 LEU A C 1
ATOM 2373 O O . LEU A 1 311 ? -11.068 -1.234 27.204 1.00 91.69 311 LEU A O 1
ATOM 2377 N N . LEU A 1 312 ? -11.931 -1.771 29.203 1.00 93.25 312 LEU A N 1
ATOM 2378 C CA . LEU A 1 312 ? -12.855 -0.639 29.263 1.00 93.25 312 LEU A CA 1
ATOM 2379 C C . LEU A 1 312 ? -12.109 0.703 29.211 1.00 93.25 312 LEU A C 1
ATOM 2381 O O . LEU A 1 312 ? -12.463 1.571 28.413 1.00 93.25 312 LEU A O 1
ATOM 2385 N N . ARG A 1 313 ? -11.029 0.862 29.986 1.00 92.69 313 ARG A N 1
ATOM 2386 C CA . ARG A 1 313 ? -10.160 2.048 29.936 1.00 92.69 313 ARG A CA 1
ATOM 2387 C C . ARG A 1 313 ? -9.636 2.287 28.523 1.00 92.69 313 ARG A C 1
ATOM 2389 O O . ARG A 1 313 ? -9.693 3.414 28.032 1.00 92.69 313 ARG A O 1
ATOM 2396 N N . ASN A 1 314 ? -9.164 1.240 27.850 1.00 93.50 314 ASN A N 1
ATOM 2397 C CA . ASN A 1 314 ? -8.687 1.329 26.475 1.00 93.50 314 ASN A CA 1
ATOM 2398 C C . ASN A 1 314 ? -9.803 1.751 25.517 1.00 93.50 314 ASN A C 1
ATOM 2400 O O . ASN A 1 314 ? -9.570 2.618 24.675 1.00 93.50 314 ASN A O 1
ATOM 2404 N N . MET A 1 315 ? -11.015 1.214 25.671 1.00 95.12 315 MET A N 1
ATOM 2405 C CA . MET A 1 315 ? -12.181 1.571 24.856 1.00 95.12 315 MET A CA 1
ATOM 2406 C C . MET A 1 315 ? -12.631 3.024 25.045 1.00 95.12 315 MET A C 1
ATOM 2408 O O . MET A 1 315 ? -13.135 3.630 24.099 1.00 95.12 315 MET A O 1
ATOM 2412 N N . LEU A 1 316 ? -12.409 3.600 26.228 1.00 94.94 316 LEU A N 1
ATOM 2413 C CA . LEU A 1 316 ? -12.725 4.995 26.553 1.00 94.94 316 LEU A CA 1
ATOM 2414 C C . LEU A 1 316 ? -11.606 5.972 26.173 1.00 94.94 316 LEU A C 1
ATOM 2416 O O . LEU A 1 316 ? -11.872 7.137 25.869 1.00 94.94 316 LEU A O 1
ATOM 2420 N N . SER A 1 317 ? -10.352 5.520 26.187 1.00 94.31 317 SER A N 1
ATOM 2421 C CA . SER A 1 317 ? -9.191 6.356 25.881 1.00 94.31 317 SER A CA 1
ATOM 2422 C C . SER A 1 317 ? -9.307 6.949 24.474 1.00 94.31 317 SER A C 1
ATOM 2424 O O . SER A 1 317 ? -9.531 6.218 23.506 1.00 94.31 317 SER A O 1
ATOM 2426 N N . SER A 1 318 ? -9.194 8.273 24.357 1.00 91.38 318 SER A N 1
ATOM 2427 C CA . SER A 1 318 ? -9.327 9.021 23.095 1.00 91.38 318 SER A CA 1
ATOM 2428 C C . SER A 1 318 ? -10.631 8.768 22.312 1.00 91.38 318 SER A C 1
ATOM 2430 O O . SER A 1 318 ? -10.661 8.995 21.106 1.00 91.38 318 SER A O 1
ATOM 2432 N N . SER A 1 319 ? -11.706 8.307 22.968 1.00 95.12 319 SER A N 1
ATOM 2433 C CA . SER A 1 319 ? -13.025 8.109 22.348 1.00 95.12 319 SER A CA 1
ATOM 2434 C C . SER A 1 319 ? -14.107 8.898 23.101 1.00 95.12 319 SER A C 1
ATOM 2436 O O . SER A 1 319 ? -14.674 8.385 24.071 1.00 95.12 319 SER A O 1
ATOM 2438 N N . PRO A 1 320 ? -14.417 10.144 22.685 1.00 94.50 320 PRO A N 1
ATOM 2439 C CA . PRO A 1 320 ? -15.411 10.973 23.369 1.00 94.50 320 PRO A CA 1
ATOM 2440 C C . PRO A 1 320 ? -16.818 10.367 23.299 1.00 94.50 320 PRO A C 1
ATOM 2442 O O . PRO A 1 320 ? -17.563 10.447 24.268 1.00 94.50 320 PRO A O 1
ATOM 2445 N N . VAL A 1 321 ? -17.154 9.684 22.198 1.00 94.81 321 VAL A N 1
ATOM 2446 C CA . VAL A 1 321 ? -18.445 8.993 22.028 1.00 94.81 321 VAL A CA 1
ATOM 2447 C C . VAL A 1 321 ? -18.621 7.907 23.088 1.00 94.81 321 VAL A C 1
ATOM 2449 O O . VAL A 1 321 ? -19.665 7.825 23.730 1.00 94.81 321 VAL A O 1
ATOM 2452 N N . ASN A 1 322 ? -17.581 7.106 23.320 1.00 96.12 322 ASN A N 1
ATOM 2453 C CA . ASN A 1 322 ? -17.631 6.028 24.303 1.00 96.12 322 ASN A CA 1
ATOM 2454 C C . ASN A 1 322 ? -17.714 6.574 25.735 1.00 96.12 322 ASN A C 1
ATOM 2456 O O . ASN A 1 322 ? -18.455 6.033 26.554 1.00 96.12 322 ASN A O 1
ATOM 2460 N N . GLN A 1 323 ? -16.992 7.660 26.029 1.00 95.25 323 GLN A N 1
ATOM 2461 C CA . GLN A 1 323 ? -17.069 8.357 27.318 1.00 95.25 323 GLN A CA 1
ATOM 2462 C C . GLN A 1 323 ? -18.472 8.915 27.571 1.00 95.25 323 GLN A C 1
ATOM 2464 O O . GLN A 1 323 ? -19.041 8.715 28.642 1.00 95.25 323 GLN A O 1
ATOM 2469 N N . GLU A 1 324 ? -19.054 9.572 26.571 1.00 94.38 324 GLU A N 1
ATOM 2470 C CA . GLU A 1 324 ? -20.396 10.134 26.659 1.00 94.38 324 GLU A CA 1
ATOM 2471 C C . GLU A 1 324 ? -21.452 9.043 26.859 1.00 94.38 324 GLU A C 1
ATOM 2473 O O . GLU A 1 324 ? -22.315 9.181 27.725 1.00 94.38 324 GLU A O 1
ATOM 2478 N N . GLN A 1 325 ? -21.370 7.936 26.115 1.00 93.00 325 GLN A N 1
ATOM 2479 C CA . GLN A 1 325 ? -22.285 6.807 26.284 1.00 93.00 325 GLN A CA 1
ATOM 2480 C C . GLN A 1 325 ? -22.178 6.172 27.670 1.00 93.00 325 GLN A C 1
ATOM 2482 O O . GLN A 1 325 ? -23.206 5.879 28.281 1.00 93.00 325 GLN A O 1
ATOM 2487 N N . LEU A 1 326 ? -20.959 6.004 28.192 1.00 94.06 326 LEU A N 1
ATOM 2488 C CA . LEU A 1 326 ? -20.745 5.480 29.538 1.00 94.06 326 LEU A CA 1
ATOM 2489 C C . LEU A 1 326 ? -21.438 6.348 30.592 1.00 94.06 326 LEU A C 1
ATOM 2491 O O . LEU A 1 326 ? -22.084 5.823 31.495 1.00 94.06 326 LEU A O 1
ATOM 2495 N N . ILE A 1 327 ? -21.320 7.672 30.474 1.00 93.19 327 ILE A N 1
ATOM 2496 C CA . ILE A 1 327 ? -21.911 8.615 31.429 1.00 93.19 327 ILE A CA 1
ATOM 2497 C C . ILE A 1 327 ? -23.435 8.653 31.275 1.00 93.19 327 ILE A C 1
ATOM 2499 O O . ILE A 1 327 ? -24.153 8.498 32.262 1.00 93.19 327 ILE A O 1
ATOM 2503 N N . LYS A 1 328 ? -23.945 8.818 30.047 1.00 92.62 328 LYS A N 1
ATOM 2504 C CA . LYS A 1 328 ? -25.388 8.953 29.780 1.00 92.62 328 LYS A CA 1
ATOM 2505 C C . LYS A 1 328 ? -26.191 7.718 30.171 1.00 92.62 328 LYS A C 1
ATOM 2507 O O . LYS A 1 328 ? -27.338 7.853 30.585 1.00 92.62 328 LYS A O 1
ATOM 2512 N N . ASN A 1 329 ? -25.597 6.535 30.061 1.00 91.31 329 ASN A N 1
ATOM 2513 C CA . ASN A 1 329 ? -26.285 5.272 30.319 1.00 91.31 329 ASN A CA 1
ATOM 2514 C C . ASN A 1 329 ? -26.052 4.746 31.744 1.00 91.31 329 ASN A C 1
ATOM 2516 O O . ASN A 1 329 ? -26.187 3.549 31.980 1.00 91.31 329 ASN A O 1
ATOM 2520 N N . ASN A 1 330 ? -25.684 5.618 32.693 1.00 92.75 330 ASN A N 1
ATOM 2521 C CA . ASN A 1 330 ? -25.374 5.255 34.083 1.00 92.75 330 ASN A CA 1
ATOM 2522 C C . ASN A 1 330 ? -24.292 4.168 34.208 1.00 92.75 330 ASN A C 1
ATOM 2524 O O . ASN A 1 330 ? -24.254 3.421 35.186 1.00 92.75 330 ASN A O 1
ATOM 2528 N N . GLY A 1 331 ? -23.391 4.075 33.228 1.00 92.25 331 GLY A N 1
ATOM 2529 C CA . GLY A 1 331 ? -22.429 2.988 33.121 1.00 92.25 331 GLY A CA 1
ATOM 2530 C C . GLY A 1 331 ? -21.466 2.915 34.301 1.00 92.25 331 GLY A C 1
ATOM 2531 O O . GLY A 1 331 ? -21.142 1.822 34.743 1.00 92.25 331 GLY A O 1
ATOM 2532 N N . ILE A 1 332 ? -21.082 4.058 34.877 1.00 91.88 332 ILE A N 1
ATOM 2533 C CA . ILE A 1 332 ? -20.250 4.102 36.092 1.00 91.88 332 ILE A CA 1
ATOM 2534 C C . ILE A 1 332 ? -20.979 3.503 37.302 1.00 91.88 332 ILE A C 1
A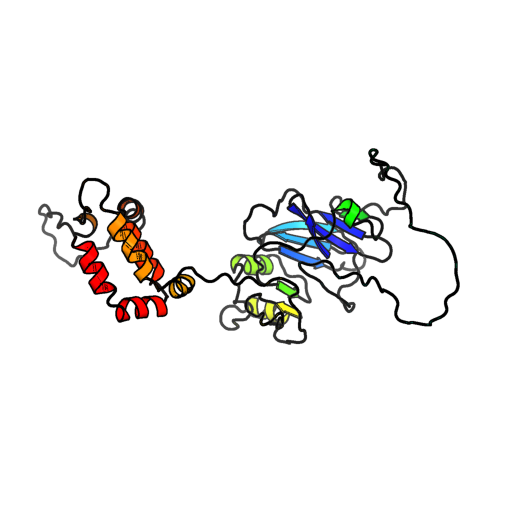TOM 2536 O O . ILE A 1 332 ? -20.380 2.749 38.063 1.00 91.88 332 ILE A O 1
ATOM 2540 N N . ALA A 1 333 ? -22.270 3.806 37.474 1.00 92.31 333 ALA A N 1
ATOM 2541 C CA . ALA A 1 333 ? -23.059 3.276 38.584 1.00 92.31 333 ALA A CA 1
ATOM 2542 C C . ALA A 1 333 ? -23.286 1.764 38.437 1.00 92.31 333 ALA A C 1
ATOM 2544 O O . ALA A 1 333 ? -23.154 1.027 39.410 1.00 92.31 333 ALA A O 1
ATOM 2545 N N . ILE A 1 334 ? -23.566 1.300 37.214 1.00 91.62 334 ILE A N 1
ATOM 2546 C CA . ILE A 1 334 ? -23.707 -0.129 36.905 1.00 91.62 334 ILE A CA 1
ATOM 2547 C C . ILE A 1 334 ? -22.384 -0.858 37.153 1.00 91.62 334 ILE A C 1
ATOM 2549 O O . ILE A 1 334 ? -22.377 -1.884 37.822 1.00 91.62 334 ILE A O 1
ATOM 2553 N N . LEU A 1 335 ? -21.263 -0.309 36.677 1.00 91.69 335 LEU A N 1
ATOM 2554 C CA . LEU A 1 335 ? -19.937 -0.877 36.912 1.00 91.69 335 LEU A CA 1
ATOM 2555 C C . LEU A 1 335 ? -19.630 -0.979 38.412 1.00 91.69 335 LEU A C 1
ATOM 2557 O O . LEU A 1 335 ? -19.179 -2.021 38.869 1.00 91.69 335 LEU A O 1
ATOM 2561 N N . GLY A 1 336 ? -19.923 0.072 39.185 1.00 90.50 336 GLY A N 1
ATOM 2562 C CA . GLY A 1 336 ? -19.764 0.057 40.640 1.00 90.50 336 GLY A CA 1
ATOM 2563 C C . GLY A 1 336 ? -20.614 -1.020 41.317 1.00 90.50 336 GLY A C 1
ATOM 2564 O O . GLY A 1 336 ? -20.113 -1.730 42.181 1.00 90.50 336 GLY A O 1
ATOM 2565 N N . ALA A 1 337 ? -21.867 -1.189 40.885 1.00 90.75 337 ALA A N 1
ATOM 2566 C CA . ALA A 1 337 ? -22.744 -2.239 41.396 1.00 90.75 337 ALA A CA 1
ATOM 2567 C C . ALA A 1 337 ? -22.224 -3.647 41.056 1.00 90.75 337 ALA A C 1
ATOM 2569 O O . ALA A 1 337 ? -22.241 -4.523 41.915 1.00 90.75 337 ALA A O 1
ATOM 2570 N N . LEU A 1 338 ? -21.728 -3.859 39.834 1.00 88.94 338 LEU A N 1
ATOM 2571 C CA . LEU A 1 338 ? -21.165 -5.142 39.400 1.00 88.94 338 LEU A CA 1
ATOM 2572 C C . LEU A 1 338 ? -19.865 -5.493 40.129 1.00 88.94 338 LEU A C 1
ATOM 2574 O O . LEU A 1 338 ? -19.679 -6.644 40.484 1.00 88.94 338 LEU A O 1
ATOM 2578 N N . LEU A 1 339 ? -18.996 -4.512 40.388 1.00 87.94 339 LEU A N 1
ATOM 2579 C CA . LEU A 1 339 ? -17.753 -4.713 41.146 1.00 87.94 339 LEU A CA 1
ATOM 2580 C C . LEU A 1 339 ? -17.976 -4.893 42.654 1.00 87.94 339 LEU A C 1
ATOM 2582 O O . LEU A 1 339 ? -17.050 -5.280 43.360 1.00 87.94 339 LEU A O 1
ATOM 2586 N N . SER A 1 340 ? -19.158 -4.526 43.154 1.00 83.88 340 SER A N 1
ATOM 2587 C CA . SER A 1 340 ? -19.520 -4.671 44.569 1.00 83.88 340 SER A CA 1
ATOM 2588 C C . SER A 1 340 ? -20.153 -6.019 44.916 1.00 83.88 340 SER A C 1
ATOM 2590 O O . SER A 1 340 ? -20.346 -6.292 46.101 1.00 83.88 340 SER A O 1
ATOM 2592 N N . LYS A 1 341 ? -20.519 -6.809 43.899 1.00 72.75 341 LYS A N 1
ATOM 2593 C CA . LYS A 1 341 ? -20.908 -8.212 44.056 1.00 72.75 341 LYS A CA 1
ATOM 2594 C C . LYS A 1 341 ? -19.660 -9.058 44.299 1.00 72.75 341 LYS A C 1
ATOM 2596 O O . LYS A 1 341 ? -19.764 -9.973 45.142 1.00 72.75 341 LYS A O 1
#

Radius of gyration: 30.68 Å; Cα contacts (8 Å, |Δi|>4): 363; chains: 1; bounding box: 55×57×107 Å

Mean predicted aligned error: 15.72 Å